Protein AF-A0A8H2XV85-F1 (afdb_monomer_lite)

Radius of gyration: 21.28 Å; chains: 1; bounding box: 63×48×51 Å

Structure (mmCIF, N/CA/C/O backbone):
data_AF-A0A8H2XV85-F1
#
_entry.id   AF-A0A8H2XV85-F1
#
loop_
_atom_site.group_PDB
_atom_site.id
_atom_site.type_symbol
_atom_site.label_atom_id
_atom_site.label_alt_id
_atom_site.label_comp_id
_atom_site.label_asym_id
_atom_site.label_entity_id
_atom_site.label_seq_id
_atom_site.pdbx_PDB_ins_code
_atom_site.Cartn_x
_atom_site.Cartn_y
_atom_site.Cartn_z
_atom_site.occupancy
_atom_site.B_iso_or_equiv
_atom_site.auth_seq_id
_atom_site.auth_comp_id
_atom_site.auth_asym_id
_atom_site.auth_atom_id
_atom_site.pdbx_PDB_model_num
ATOM 1 N N . MET A 1 1 ? -14.112 12.474 6.979 1.00 35.06 1 MET A N 1
ATOM 2 C CA . MET A 1 1 ? -13.391 11.290 7.472 1.00 35.06 1 MET A CA 1
ATOM 3 C C . MET A 1 1 ? -11.991 11.389 6.913 1.00 35.06 1 MET A C 1
ATOM 5 O O . MET A 1 1 ? -11.876 11.584 5.708 1.00 35.06 1 MET A O 1
ATOM 9 N N . HIS A 1 2 ? -10.986 11.366 7.782 1.00 30.34 2 HIS A N 1
ATOM 10 C CA . HIS A 1 2 ? -9.585 11.285 7.387 1.00 30.34 2 HIS A CA 1
ATOM 11 C C . HIS A 1 2 ? -9.167 9.836 7.580 1.00 30.34 2 HIS A C 1
ATOM 13 O O . HIS A 1 2 ? -9.395 9.281 8.652 1.00 30.34 2 HIS A O 1
ATOM 19 N N . THR A 1 3 ? -8.628 9.224 6.536 1.00 33.69 3 THR A N 1
ATOM 20 C CA . THR A 1 3 ? -8.096 7.867 6.606 1.00 33.69 3 THR A CA 1
ATOM 21 C C . THR A 1 3 ? -6.648 7.922 6.167 1.00 33.69 3 THR A C 1
ATOM 23 O O . THR A 1 3 ? -6.359 8.359 5.051 1.00 33.69 3 THR A O 1
ATOM 26 N N . GLU A 1 4 ? -5.751 7.503 7.053 1.00 30.14 4 GLU A N 1
ATOM 27 C CA . GLU A 1 4 ? -4.354 7.258 6.718 1.00 30.14 4 GLU A CA 1
ATOM 28 C C . GLU A 1 4 ? -4.190 5.814 6.261 1.00 30.14 4 GLU A C 1
ATOM 30 O O . GLU A 1 4 ? -4.689 4.873 6.885 1.00 30.14 4 GLU A O 1
ATOM 35 N N . PHE A 1 5 ? -3.526 5.682 5.123 1.00 39.31 5 PHE A N 1
ATOM 36 C CA . PHE A 1 5 ? -3.153 4.432 4.499 1.00 39.31 5 PHE A CA 1
ATOM 37 C C . PHE A 1 5 ? -1.663 4.228 4.705 1.00 39.31 5 PHE A C 1
ATOM 39 O O . PHE A 1 5 ? -0.904 5.129 4.358 1.00 39.31 5 PHE A O 1
ATOM 46 N N . LEU A 1 6 ? -1.249 3.069 5.216 1.00 41.03 6 LEU A N 1
ATOM 47 C CA . LEU A 1 6 ? 0.148 2.647 5.202 1.00 41.03 6 LEU A CA 1
ATOM 48 C C . LEU A 1 6 ? 0.290 1.340 4.420 1.00 41.03 6 LEU A C 1
ATOM 50 O O . LEU A 1 6 ? -0.313 0.326 4.770 1.00 41.03 6 LEU A O 1
ATOM 54 N N . ILE A 1 7 ? 1.112 1.371 3.375 1.00 56.88 7 ILE A N 1
ATOM 55 C CA . ILE A 1 7 ? 1.614 0.177 2.698 1.00 56.88 7 ILE A CA 1
ATOM 56 C C . ILE A 1 7 ? 2.974 -0.113 3.283 1.00 56.88 7 ILE A C 1
ATOM 58 O O . ILE A 1 7 ? 3.852 0.741 3.198 1.00 56.88 7 ILE A O 1
ATOM 62 N N . THR A 1 8 ? 3.171 -1.306 3.819 1.00 42.81 8 THR A N 1
ATOM 63 C CA . THR A 1 8 ? 4.507 -1.802 4.136 1.00 42.81 8 THR A CA 1
ATOM 64 C C . THR A 1 8 ? 4.877 -2.896 3.152 1.00 42.81 8 THR A C 1
ATOM 66 O O . THR A 1 8 ? 4.068 -3.761 2.808 1.00 42.81 8 THR A O 1
ATOM 69 N N . ALA A 1 9 ? 6.102 -2.801 2.654 1.00 47.88 9 ALA A N 1
ATOM 70 C CA . ALA A 1 9 ? 6.667 -3.664 1.641 1.00 47.88 9 ALA A CA 1
ATOM 71 C C . ALA A 1 9 ? 7.998 -4.239 2.135 1.00 47.88 9 ALA A C 1
ATOM 73 O O . ALA A 1 9 ? 8.708 -3.639 2.946 1.00 47.88 9 ALA A O 1
ATOM 74 N N . TRP A 1 10 ? 8.301 -5.452 1.690 1.00 44.41 10 TRP A N 1
ATOM 75 C CA . TRP A 1 10 ? 9.440 -6.232 2.160 1.00 44.41 10 TRP A CA 1
ATOM 76 C C . TRP A 1 10 ? 10.401 -6.547 1.017 1.00 44.41 10 TRP A C 1
ATOM 78 O O . TRP A 1 10 ? 10.014 -6.574 -0.152 1.00 44.41 10 TRP A O 1
ATOM 88 N N . ASP A 1 11 ? 11.648 -6.837 1.377 1.00 38.91 11 ASP A N 1
ATOM 89 C CA . ASP A 1 11 ? 12.682 -7.303 0.457 1.00 38.91 11 ASP A CA 1
ATOM 90 C C . ASP A 1 11 ? 13.538 -8.379 1.145 1.00 38.91 11 ASP A C 1
ATOM 92 O O . ASP A 1 11 ? 13.740 -8.337 2.363 1.00 38.91 11 ASP A O 1
ATOM 96 N N . GLN A 1 12 ? 14.022 -9.359 0.383 1.00 36.91 12 GLN A N 1
ATOM 97 C CA . GLN A 1 12 ? 14.988 -10.341 0.873 1.00 36.91 12 GLN A CA 1
ATOM 98 C C . GLN A 1 12 ? 16.378 -9.708 0.728 1.00 36.91 12 GLN A C 1
ATOM 100 O O . GLN A 1 12 ? 16.713 -9.210 -0.337 1.00 36.91 12 GLN A O 1
ATOM 105 N N . LEU A 1 13 ? 17.189 -9.677 1.793 1.00 33.41 13 LEU A N 1
ATOM 106 C CA . LEU A 1 13 ? 18.515 -9.035 1.789 1.00 33.41 13 LEU A CA 1
ATOM 107 C C . LEU A 1 13 ? 19.522 -9.763 0.861 1.00 33.41 13 LEU A C 1
ATOM 109 O O . LEU A 1 13 ? 20.428 -10.450 1.331 1.00 33.41 13 LEU A O 1
ATOM 113 N N . SER A 1 14 ? 19.405 -9.572 -0.453 1.00 32.53 14 SER A N 1
ATOM 114 C CA . SER A 1 14 ? 20.466 -9.720 -1.454 1.00 32.53 14 SER A CA 1
ATOM 115 C C . SER A 1 14 ? 20.242 -8.723 -2.590 1.00 32.53 14 SER A C 1
ATOM 117 O O . SER A 1 14 ? 19.142 -8.529 -3.083 1.00 32.53 14 SER A O 1
ATOM 119 N N . SER A 1 15 ? 21.303 -8.011 -2.954 1.00 40.34 15 SER A N 1
ATOM 120 C CA . SER A 1 15 ? 21.272 -6.894 -3.893 1.00 40.34 15 SER A CA 1
ATOM 121 C C . SER A 1 15 ? 20.961 -7.322 -5.332 1.00 40.34 15 SER A C 1
ATOM 123 O O . SER A 1 15 ? 21.503 -8.314 -5.813 1.00 40.34 15 SER A O 1
ATOM 125 N N . THR A 1 16 ? 20.254 -6.435 -6.044 1.00 36.00 16 THR A N 1
ATOM 126 C CA . THR A 1 16 ? 20.049 -6.345 -7.507 1.00 36.00 16 THR A CA 1
ATOM 127 C C . THR A 1 16 ? 19.051 -7.305 -8.169 1.00 36.00 16 THR A C 1
ATOM 129 O O . THR A 1 16 ? 19.433 -8.167 -8.951 1.00 36.00 16 THR A O 1
ATOM 132 N N . ALA A 1 17 ? 17.752 -7.009 -8.030 1.00 28.91 17 ALA A N 1
ATOM 133 C CA . ALA A 1 17 ? 16.770 -7.258 -9.091 1.00 28.91 17 ALA A CA 1
ATOM 134 C C . ALA A 1 17 ? 15.550 -6.316 -8.978 1.00 28.91 17 ALA A C 1
ATOM 136 O O . ALA A 1 17 ? 14.702 -6.473 -8.104 1.00 28.91 17 ALA A O 1
ATOM 137 N N . LEU A 1 18 ? 15.420 -5.350 -9.898 1.00 31.48 18 LEU A N 1
ATOM 138 C CA . LEU A 1 18 ? 14.157 -4.628 -10.110 1.00 31.48 18 LEU A CA 1
ATOM 139 C C . LEU A 1 18 ? 13.120 -5.628 -10.617 1.00 31.48 18 LEU A C 1
ATOM 141 O O . LEU A 1 18 ? 13.304 -6.204 -11.689 1.00 31.48 18 LEU A O 1
ATOM 145 N N . THR A 1 19 ? 12.053 -5.854 -9.858 1.00 30.94 19 THR A N 1
ATOM 146 C CA . THR A 1 19 ? 11.027 -6.817 -10.251 1.00 30.94 19 THR A CA 1
ATOM 147 C C . THR A 1 19 ? 9.627 -6.446 -9.770 1.00 30.94 19 THR A C 1
ATOM 149 O O . THR A 1 19 ? 9.447 -5.582 -8.915 1.00 30.94 19 THR A O 1
ATOM 152 N N . GLU A 1 20 ? 8.625 -7.059 -10.404 1.00 34.41 20 GLU A N 1
ATOM 153 C CA . GLU A 1 20 ? 7.319 -6.456 -10.635 1.00 34.41 20 GLU A CA 1
ATOM 154 C C . GLU A 1 20 ? 6.159 -7.189 -9.921 1.00 34.41 20 GLU A C 1
ATOM 156 O O . GLU A 1 20 ? 6.027 -8.399 -10.066 1.00 34.41 20 GLU A O 1
ATOM 161 N N . SER A 1 21 ? 5.268 -6.484 -9.207 1.00 26.03 21 SER A N 1
ATOM 162 C CA . SER A 1 21 ? 4.060 -7.079 -8.592 1.00 26.03 21 SER A CA 1
ATOM 163 C C . SER A 1 21 ? 2.804 -6.175 -8.686 1.00 26.03 21 SER A C 1
ATOM 165 O O . SER A 1 21 ? 2.887 -5.058 -9.170 1.00 26.03 21 SER A O 1
ATOM 167 N N . PHE A 1 22 ? 1.605 -6.614 -8.289 1.00 28.89 22 PHE A N 1
ATOM 168 C CA . PHE A 1 22 ? 0.379 -5.779 -8.313 1.00 28.89 22 PHE A CA 1
ATOM 169 C C . PHE A 1 22 ? -0.463 -6.006 -7.074 1.00 28.89 22 PHE A C 1
ATOM 171 O O . PHE A 1 22 ? -0.531 -7.143 -6.622 1.00 28.89 22 PHE A O 1
ATOM 178 N N . ALA A 1 23 ? -1.152 -4.971 -6.587 1.00 32.22 23 ALA A N 1
ATOM 179 C CA . ALA A 1 23 ? -2.121 -5.077 -5.498 1.00 32.22 23 ALA A CA 1
ATOM 180 C C . ALA A 1 23 ? -3.409 -4.288 -5.807 1.00 32.22 23 ALA A C 1
ATOM 182 O O . ALA A 1 23 ? -3.378 -3.177 -6.341 1.00 32.22 23 ALA A O 1
ATOM 183 N N . GLU A 1 24 ? -4.557 -4.883 -5.486 1.00 30.94 24 GLU A N 1
ATOM 184 C CA . GLU A 1 24 ? -5.888 -4.282 -5.604 1.00 30.94 24 GLU A CA 1
ATOM 185 C C . GLU A 1 24 ? -6.607 -4.349 -4.253 1.00 30.94 24 GLU A C 1
ATOM 187 O O . GLU A 1 24 ? -6.834 -5.424 -3.694 1.00 30.94 24 GLU A O 1
ATOM 192 N N . ILE A 1 25 ? -7.000 -3.185 -3.740 1.00 40.09 25 ILE A N 1
ATOM 193 C CA . ILE A 1 25 ? -7.641 -3.023 -2.442 1.00 40.09 25 ILE A CA 1
ATOM 194 C C . ILE A 1 25 ? -9.068 -2.509 -2.639 1.00 40.09 25 ILE A C 1
ATOM 196 O O . ILE A 1 25 ? -9.318 -1.441 -3.196 1.00 40.09 25 ILE A O 1
ATOM 200 N N . ASN A 1 26 ? -10.031 -3.252 -2.112 1.00 29.05 26 ASN A N 1
ATOM 201 C CA . ASN A 1 26 ? -11.366 -2.745 -1.841 1.00 29.05 26 ASN A CA 1
ATOM 202 C C . ASN A 1 26 ? -11.421 -2.297 -0.378 1.00 29.05 26 ASN A C 1
ATOM 204 O O . ASN A 1 26 ? -11.123 -3.069 0.524 1.00 29.05 26 ASN A O 1
ATOM 208 N N . LEU A 1 27 ? -11.803 -1.056 -0.119 1.00 35.66 27 LEU A N 1
ATOM 209 C CA . LEU A 1 27 ? -11.871 -0.493 1.224 1.00 35.66 27 LEU A CA 1
ATOM 210 C C . LEU A 1 27 ? -13.331 -0.254 1.593 1.00 35.66 27 LEU A C 1
ATOM 212 O O . LEU A 1 27 ? -14.031 0.565 0.989 1.00 35.66 27 LEU A O 1
ATOM 216 N N . GLY A 1 28 ? -13.792 -1.015 2.582 1.00 23.23 28 GLY A N 1
ATOM 217 C CA . GLY A 1 28 ? -15.120 -0.881 3.163 1.00 23.23 28 GLY A CA 1
ATOM 218 C C . GLY A 1 28 ? -15.004 -0.394 4.596 1.00 23.23 28 GLY A C 1
ATOM 219 O O . GLY A 1 28 ? -14.612 -1.164 5.469 1.00 23.23 28 GLY A O 1
ATOM 220 N N . VAL A 1 29 ? -15.360 0.865 4.851 1.00 25.89 29 VAL A N 1
ATOM 221 C CA . VAL A 1 29 ? -15.497 1.385 6.215 1.00 25.89 29 VAL A CA 1
ATOM 222 C C . VAL A 1 29 ? -16.887 1.021 6.724 1.00 25.89 29 VAL A C 1
ATOM 224 O O . VAL A 1 29 ? -17.886 1.558 6.249 1.00 25.89 29 VAL A O 1
ATOM 227 N N . THR A 1 30 ? -16.975 0.138 7.713 1.00 26.75 30 THR A N 1
ATOM 228 C CA . THR A 1 30 ? -18.223 -0.117 8.443 1.00 26.75 30 THR A CA 1
ATOM 229 C C . THR A 1 30 ? -18.115 0.456 9.848 1.00 26.75 30 THR A C 1
ATOM 231 O O . THR A 1 30 ? -17.199 0.108 10.589 1.00 26.75 30 THR A O 1
ATOM 234 N N . ARG A 1 31 ? -19.058 1.322 10.232 1.00 28.95 31 ARG A N 1
ATOM 235 C CA . ARG A 1 31 ? -19.231 1.745 11.629 1.00 28.95 31 ARG A CA 1
ATOM 236 C C . ARG A 1 31 ? -19.747 0.541 12.440 1.00 28.95 31 ARG A C 1
ATOM 238 O O . ARG A 1 31 ? -20.644 -0.138 11.935 1.00 28.95 31 ARG A O 1
ATOM 245 N N . PRO A 1 32 ? -19.234 0.253 13.650 1.00 24.45 32 PRO A N 1
ATOM 246 C CA . PRO A 1 32 ? -19.858 -0.748 14.506 1.00 24.45 32 PRO A CA 1
ATOM 247 C C . PRO A 1 32 ? -21.266 -0.267 14.899 1.00 24.45 32 PRO A C 1
ATOM 249 O O . PRO A 1 32 ? -21.460 0.935 15.103 1.00 24.45 32 PRO A O 1
ATOM 252 N N . PRO A 1 33 ? -22.267 -1.158 14.968 1.00 29.09 33 PRO A N 1
ATOM 253 C CA . PRO A 1 33 ? -23.578 -0.784 15.467 1.00 29.09 33 PRO A CA 1
ATOM 254 C C . PRO A 1 33 ? -23.452 -0.444 16.955 1.00 29.09 33 PRO A C 1
ATOM 256 O O . PRO A 1 33 ? -22.958 -1.240 17.754 1.00 29.09 33 PRO A O 1
ATOM 259 N N . ASP A 1 34 ? -23.880 0.759 17.316 1.00 33.03 34 ASP A N 1
ATOM 260 C CA . ASP A 1 34 ? -24.015 1.171 18.705 1.00 33.03 34 ASP A CA 1
ATOM 261 C C . ASP A 1 34 ? -25.076 0.267 19.375 1.00 33.03 34 ASP A C 1
ATOM 263 O O . ASP A 1 34 ? -26.256 0.353 19.038 1.00 33.03 34 ASP A O 1
ATOM 267 N N . GLY A 1 35 ? -24.673 -0.604 20.311 1.00 29.06 35 GLY A N 1
ATOM 268 C CA . GLY A 1 35 ? -25.591 -1.262 21.254 1.00 29.06 35 GLY A CA 1
ATOM 269 C C . GLY A 1 35 ? -25.495 -2.789 21.348 1.00 29.06 35 GLY A C 1
ATOM 270 O O . GLY A 1 35 ? -25.753 -3.519 20.397 1.00 29.06 35 GLY A O 1
ATOM 271 N N . TRP A 1 36 ? -25.188 -3.275 22.552 1.00 28.09 36 TRP A N 1
ATOM 272 C CA . TRP A 1 36 ? -25.356 -4.671 22.950 1.00 28.09 36 TRP A CA 1
ATOM 273 C C . TRP A 1 36 ? -26.844 -5.023 23.076 1.00 28.09 36 TRP A C 1
ATOM 275 O O . TRP A 1 36 ? -27.529 -4.423 23.897 1.00 28.09 36 TRP A O 1
ATOM 285 N N . PHE A 1 37 ? -27.296 -6.058 22.364 1.00 25.59 37 PHE A N 1
ATOM 286 C CA . PHE A 1 37 ? -28.308 -7.006 22.842 1.00 25.59 37 PHE A CA 1
ATOM 287 C C . PHE A 1 37 ? -28.012 -8.393 22.257 1.00 25.59 37 PHE A C 1
ATOM 289 O O . PHE A 1 37 ? -27.829 -8.551 21.052 1.00 25.59 37 PHE A O 1
ATOM 296 N N . LEU A 1 38 ? -27.964 -9.393 23.139 1.00 30.19 38 LEU A N 1
ATOM 297 C CA . LEU A 1 38 ? -28.036 -10.809 22.793 1.00 30.19 38 LEU A CA 1
ATOM 298 C C . LEU A 1 38 ? -29.401 -11.100 22.160 1.00 30.19 38 LEU A C 1
ATOM 300 O O . LEU A 1 38 ? -30.427 -10.803 22.768 1.00 30.19 38 LEU A O 1
ATOM 304 N N . ASN A 1 39 ? -29.400 -11.715 20.980 1.00 23.62 39 ASN A N 1
ATOM 305 C CA . ASN A 1 39 ? -30.220 -12.891 20.700 1.00 23.62 39 ASN A CA 1
ATOM 306 C C . ASN A 1 39 ? -29.789 -13.532 19.380 1.00 23.62 39 ASN A C 1
ATOM 308 O O . ASN A 1 39 ? -29.673 -12.868 18.351 1.00 23.62 39 ASN A O 1
ATOM 312 N N . ASP A 1 40 ? -29.590 -14.846 19.442 1.00 30.03 40 ASP A N 1
ATOM 313 C CA . ASP A 1 40 ? -29.542 -15.731 18.291 1.00 30.03 40 ASP A CA 1
ATOM 314 C C . ASP A 1 40 ? -30.724 -15.466 17.357 1.00 30.03 40 ASP A C 1
ATOM 316 O O . ASP A 1 40 ? -31.883 -15.466 17.771 1.00 30.03 40 ASP A O 1
ATOM 320 N N . THR A 1 41 ? -30.436 -15.282 16.073 1.00 22.61 41 THR A N 1
ATOM 321 C CA . THR A 1 41 ? -31.284 -15.763 14.978 1.00 22.61 41 THR A CA 1
ATOM 322 C C . THR A 1 41 ? -30.486 -15.688 13.683 1.00 22.61 41 THR A C 1
ATOM 324 O O . THR A 1 41 ? -30.248 -14.628 13.110 1.00 22.61 41 THR A O 1
ATOM 327 N N . SER A 1 42 ? -30.069 -16.856 13.205 1.00 27.38 42 SER A N 1
ATOM 328 C CA . SER A 1 42 ? -29.719 -17.073 11.809 1.00 27.38 42 SER A CA 1
ATOM 329 C C . SER A 1 42 ? -30.913 -16.684 10.933 1.00 27.38 42 SER A C 1
ATOM 331 O O . SER A 1 42 ? -31.927 -17.384 10.925 1.00 27.38 42 SER A O 1
ATOM 333 N N . LEU A 1 43 ? -30.799 -15.581 10.194 1.00 20.22 43 LEU A N 1
ATOM 334 C CA . LEU A 1 43 ? -31.750 -15.231 9.146 1.00 20.22 43 LEU A CA 1
ATOM 335 C C . LEU A 1 43 ? -31.190 -15.672 7.793 1.00 20.22 43 LEU A C 1
ATOM 337 O O . LEU A 1 43 ? -30.436 -14.959 7.133 1.00 20.22 43 LEU A O 1
ATOM 341 N N . THR A 1 44 ? -31.592 -16.871 7.388 1.00 21.03 44 THR A N 1
ATOM 342 C CA . THR A 1 44 ? -31.533 -17.327 6.000 1.00 21.03 44 THR A CA 1
ATOM 343 C C . THR A 1 44 ? -32.631 -16.602 5.225 1.00 21.03 44 THR A C 1
ATOM 345 O O . THR A 1 44 ? -33.810 -16.792 5.518 1.00 21.03 44 THR A O 1
ATOM 348 N N . ILE A 1 45 ? -32.271 -15.783 4.232 1.00 20.73 45 ILE A N 1
ATOM 349 C CA . ILE A 1 45 ? -33.239 -15.248 3.262 1.00 20.73 45 ILE A CA 1
ATOM 350 C C . ILE A 1 45 ? -33.166 -16.105 1.988 1.00 20.73 45 ILE A C 1
ATOM 352 O O . ILE A 1 45 ? -32.079 -16.250 1.422 1.00 20.73 45 ILE A O 1
ATOM 356 N N . PRO A 1 46 ? -34.289 -16.689 1.526 1.00 20.38 46 PRO A N 1
ATOM 357 C CA . PRO A 1 46 ? -34.329 -17.489 0.309 1.00 20.38 46 PRO A CA 1
ATOM 358 C C . PRO A 1 46 ? -34.149 -16.604 -0.929 1.00 20.38 46 PRO A C 1
ATOM 360 O O . PRO A 1 46 ? -34.824 -15.586 -1.087 1.00 20.38 46 PRO A O 1
ATOM 363 N N . VAL A 1 47 ? -33.282 -17.026 -1.850 1.00 21.86 47 VAL A N 1
ATOM 364 C CA . VAL A 1 47 ? -33.257 -16.474 -3.209 1.00 21.86 47 VAL A CA 1
ATOM 365 C C . VAL A 1 47 ? -34.459 -17.047 -3.957 1.00 21.86 47 VAL A C 1
ATOM 367 O O . VAL A 1 47 ? -34.426 -18.169 -4.459 1.00 21.86 47 VAL A O 1
ATOM 370 N N . ALA A 1 48 ? -35.544 -16.277 -4.005 1.00 21.03 48 ALA A N 1
ATOM 371 C CA . ALA A 1 48 ? -36.618 -16.498 -4.958 1.00 21.03 48 ALA A CA 1
ATOM 372 C C . ALA A 1 48 ? -36.129 -16.083 -6.354 1.00 21.03 48 ALA A C 1
ATOM 374 O O . ALA A 1 48 ? -35.760 -14.934 -6.591 1.00 21.03 48 ALA A O 1
ATOM 375 N N . SER A 1 49 ? -36.118 -17.051 -7.268 1.00 27.50 49 SER A N 1
ATOM 376 C CA . SER A 1 49 ? -35.947 -16.846 -8.703 1.00 27.50 49 SER A CA 1
ATOM 377 C C . SER A 1 49 ? -37.112 -16.021 -9.245 1.00 27.50 49 SER A C 1
ATOM 379 O O . SER A 1 49 ? -38.265 -16.443 -9.153 1.00 27.50 49 SER A O 1
ATOM 381 N N . VAL A 1 50 ? -36.810 -14.865 -9.839 1.00 23.39 50 VAL A N 1
ATOM 382 C CA . VAL A 1 50 ? -37.741 -14.167 -10.726 1.00 23.39 50 VAL A CA 1
ATOM 383 C C . VAL A 1 50 ? -36.970 -13.692 -11.950 1.00 23.39 50 VAL A C 1
ATOM 385 O O . VAL A 1 50 ? -36.128 -12.800 -11.882 1.00 23.39 50 VAL A O 1
ATOM 388 N N . ASN A 1 51 ? -37.267 -14.330 -13.076 1.00 35.47 51 ASN A N 1
ATOM 389 C CA . ASN A 1 51 ? -36.944 -13.839 -14.407 1.00 35.47 51 ASN A CA 1
ATOM 390 C C . ASN A 1 51 ? -37.777 -12.572 -14.665 1.00 35.47 51 ASN A C 1
ATOM 392 O O . ASN A 1 51 ? -38.984 -12.586 -14.410 1.00 35.47 51 ASN A O 1
ATOM 396 N N . PRO A 1 52 ? -37.189 -11.529 -15.266 1.00 34.25 52 PRO A N 1
ATOM 397 C CA . PRO A 1 52 ? -37.913 -10.907 -16.358 1.00 34.25 52 PRO A CA 1
ATOM 398 C C . PRO A 1 52 ? -37.006 -10.681 -17.562 1.00 34.25 52 PRO A C 1
ATOM 400 O O . PRO A 1 52 ? -35.997 -9.979 -17.525 1.00 34.25 52 PRO A O 1
ATOM 403 N N . SER A 1 53 ? -37.448 -11.261 -18.669 1.00 34.66 53 SER A N 1
ATOM 404 C CA . SER A 1 53 ? -37.088 -10.877 -20.020 1.00 34.66 53 SER A CA 1
ATOM 405 C C . SER A 1 53 ? -37.376 -9.382 -20.203 1.00 34.66 53 SER A C 1
ATOM 407 O O . SER A 1 53 ? -38.528 -8.988 -20.365 1.00 34.66 53 SER A O 1
ATOM 409 N N . PHE A 1 54 ? -36.342 -8.544 -20.174 1.00 34.09 54 PHE A N 1
ATOM 410 C CA . PHE A 1 54 ? -36.431 -7.168 -20.654 1.00 34.09 54 PHE A CA 1
ATOM 411 C C . PHE A 1 54 ? -35.803 -7.083 -22.042 1.00 34.09 54 PHE A C 1
ATOM 413 O O . PHE A 1 54 ? -34.606 -7.294 -22.229 1.00 34.09 54 PHE A O 1
ATOM 420 N N . LEU A 1 55 ? -36.657 -6.784 -23.019 1.00 36.62 55 LEU A N 1
ATOM 421 C CA . LEU A 1 55 ? -36.281 -6.369 -24.362 1.00 36.62 55 LEU A CA 1
ATOM 422 C C . LEU A 1 55 ? -35.442 -5.088 -24.258 1.00 36.62 55 LEU A C 1
ATOM 424 O O . LEU A 1 55 ? -35.932 -4.043 -23.831 1.00 36.62 55 LEU A O 1
ATOM 428 N N . ALA A 1 56 ? -34.167 -5.182 -24.623 1.00 34.00 56 ALA A N 1
ATOM 429 C CA . ALA A 1 56 ? -33.264 -4.045 -24.687 1.00 34.00 56 ALA A CA 1
ATOM 430 C C . ALA A 1 56 ? -33.564 -3.208 -25.942 1.00 34.00 56 ALA A C 1
ATOM 432 O O . ALA A 1 56 ? -33.270 -3.628 -27.060 1.00 34.00 56 ALA A O 1
ATOM 433 N N . SER A 1 57 ? -34.105 -2.004 -25.757 1.00 33.53 57 SER A N 1
ATOM 434 C CA . SER A 1 57 ? -33.998 -0.932 -26.753 1.00 33.53 57 SER A CA 1
ATOM 435 C C . SER A 1 57 ? -32.643 -0.234 -26.581 1.00 33.53 57 SER A C 1
ATOM 437 O O . SER A 1 57 ? -32.342 0.218 -25.472 1.00 33.53 57 SER A O 1
ATOM 439 N N . PRO A 1 58 ? -31.814 -0.100 -27.631 1.00 39.91 58 PRO A N 1
ATOM 440 C CA . PRO A 1 58 ? -30.547 0.605 -27.539 1.00 39.91 58 PRO A CA 1
ATOM 441 C C . PRO A 1 58 ? -30.817 2.109 -27.605 1.00 39.91 58 PRO A C 1
ATOM 443 O O . PRO A 1 58 ? -30.857 2.708 -28.677 1.00 39.91 58 PRO A O 1
ATOM 446 N N . VAL A 1 59 ? -31.006 2.749 -26.453 1.00 44.91 59 VAL A N 1
ATOM 447 C CA . VAL A 1 59 ? -30.883 4.207 -26.386 1.00 44.91 59 VAL A CA 1
ATOM 448 C C . VAL A 1 59 ? -29.390 4.520 -26.437 1.00 44.91 59 VAL A C 1
ATOM 450 O O . VAL A 1 59 ? -28.679 4.391 -25.440 1.00 44.91 59 VAL A O 1
ATOM 453 N N . LEU A 1 60 ? -28.899 4.886 -27.625 1.00 40.44 60 LEU A N 1
ATOM 454 C CA . LEU A 1 60 ? -27.586 5.503 -27.793 1.00 40.44 60 LEU A CA 1
ATOM 455 C C . LEU A 1 60 ? -27.581 6.813 -27.002 1.00 40.44 60 LEU A C 1
ATOM 457 O O . LEU A 1 60 ? -28.076 7.839 -27.461 1.00 40.44 60 LEU A O 1
ATOM 461 N N . VAL A 1 61 ? -27.019 6.778 -25.798 1.00 42.62 61 VAL A N 1
ATOM 462 C CA . VAL A 1 61 ? -26.644 8.002 -25.097 1.00 42.62 61 VAL A CA 1
ATOM 463 C C . VAL A 1 61 ? -25.350 8.490 -25.755 1.00 42.62 61 VAL A C 1
ATOM 465 O O . VAL A 1 61 ? -24.368 7.741 -25.751 1.00 42.62 61 VAL A O 1
ATOM 468 N N . PRO A 1 62 ? -25.318 9.689 -26.359 1.00 44.62 62 PRO A N 1
ATOM 469 C CA . PRO A 1 62 ? -24.127 10.174 -27.036 1.00 44.62 62 PRO A CA 1
ATOM 470 C C . PRO A 1 62 ? -22.944 10.246 -26.063 1.00 44.62 62 PRO A C 1
ATOM 472 O O . PRO A 1 62 ? -23.057 10.738 -24.939 1.00 44.62 62 PRO A O 1
ATOM 475 N N . LEU A 1 63 ? -21.788 9.752 -26.517 1.00 47.69 63 LEU A N 1
ATOM 476 C CA . LEU A 1 63 ? -20.534 9.685 -25.756 1.00 47.69 63 LEU A CA 1
ATOM 477 C C . LEU A 1 63 ? -20.136 11.053 -25.158 1.00 47.69 63 LEU A C 1
ATOM 479 O O . LEU A 1 63 ? -19.513 11.112 -24.100 1.00 47.69 63 LEU A O 1
ATOM 483 N N . SER A 1 64 ? -20.563 12.153 -25.788 1.00 49.75 64 SER A N 1
ATOM 484 C CA . SER A 1 64 ? -20.306 13.528 -25.352 1.00 49.75 64 SER A CA 1
ATOM 485 C C . SER A 1 64 ? -20.973 13.898 -24.023 1.00 49.75 64 SER A C 1
ATOM 487 O O . SER A 1 64 ? -20.380 14.635 -23.239 1.00 49.75 64 SER A O 1
ATOM 489 N N . THR A 1 65 ? -22.159 13.371 -23.704 1.00 42.16 65 THR A N 1
ATOM 490 C CA . THR A 1 65 ? -22.894 13.776 -22.490 1.00 42.16 65 THR A CA 1
ATOM 491 C C . THR A 1 65 ? -22.309 13.147 -21.225 1.00 42.16 65 THR A C 1
ATOM 493 O O . THR A 1 65 ? -22.305 13.775 -20.169 1.00 42.16 65 THR A O 1
ATOM 496 N N . ARG A 1 66 ? -21.741 11.935 -21.325 1.00 47.50 66 ARG A N 1
ATOM 497 C CA . ARG A 1 66 ? -21.024 11.297 -20.205 1.00 47.50 66 ARG A CA 1
ATOM 498 C C . ARG A 1 66 ? -19.677 11.963 -19.923 1.00 47.50 66 ARG A C 1
ATOM 500 O O . ARG A 1 66 ? -19.301 12.065 -18.762 1.00 47.50 66 ARG A O 1
ATOM 507 N N . ILE A 1 67 ? -18.993 12.458 -20.959 1.00 51.38 67 ILE A N 1
ATOM 508 C CA . ILE A 1 67 ? -17.755 13.236 -20.802 1.00 51.38 67 ILE A CA 1
ATOM 509 C C . ILE A 1 67 ? -18.059 14.585 -20.133 1.00 51.38 67 ILE A C 1
ATOM 511 O O . ILE A 1 67 ? -17.366 14.967 -19.199 1.00 51.38 67 ILE A O 1
ATOM 515 N N . LEU A 1 68 ? -19.128 15.279 -20.541 1.00 46.38 68 LEU A N 1
ATOM 516 C CA . LEU A 1 68 ? -19.500 16.577 -19.961 1.00 46.38 68 LEU A CA 1
ATOM 517 C C . LEU A 1 68 ? -20.029 16.493 -18.521 1.00 46.38 68 LEU A C 1
ATOM 519 O O . LEU A 1 68 ? -19.697 17.353 -17.711 1.00 46.38 68 LEU A O 1
ATOM 523 N N . ALA A 1 69 ? -20.785 15.452 -18.159 1.00 45.84 69 ALA A N 1
ATOM 524 C CA . ALA A 1 69 ? -21.203 15.246 -16.768 1.00 45.84 69 ALA A CA 1
ATOM 525 C C . ALA A 1 69 ? -20.004 14.972 -15.837 1.00 45.84 69 ALA A C 1
ATOM 527 O O . ALA A 1 69 ? -19.999 15.431 -14.698 1.00 45.84 69 ALA A O 1
ATOM 528 N N . PHE A 1 70 ? -18.955 14.313 -16.346 1.00 49.16 70 PHE A N 1
ATOM 529 C CA . PHE A 1 70 ? -17.687 14.120 -15.632 1.00 49.16 70 PHE A CA 1
ATOM 530 C C . PHE A 1 70 ? -16.935 15.440 -15.377 1.00 49.16 70 PHE A C 1
ATOM 532 O O . PHE A 1 70 ? -16.116 15.513 -14.469 1.00 49.16 70 PHE A O 1
ATOM 539 N N . LEU A 1 71 ? -17.219 16.490 -16.154 1.00 51.50 71 LEU A N 1
ATOM 540 C CA . LEU A 1 71 ? -16.577 17.804 -16.037 1.00 51.50 71 LEU A CA 1
ATOM 541 C C . LEU A 1 71 ? -17.358 18.796 -15.155 1.00 51.50 71 LEU A C 1
ATOM 543 O O . LEU A 1 71 ? -16.819 19.843 -14.811 1.00 51.50 71 LEU A O 1
ATOM 547 N N . SER A 1 72 ? -18.615 18.500 -14.795 1.00 50.88 72 SER A N 1
ATOM 548 C CA . SER A 1 72 ? -19.506 19.449 -14.098 1.00 50.88 72 SER A CA 1
ATOM 549 C C . SER A 1 72 ? -19.563 19.269 -12.577 1.00 50.88 72 SER A C 1
ATOM 551 O O . SER A 1 72 ? -20.028 20.167 -11.877 1.00 50.88 72 SER A O 1
ATOM 553 N N . THR A 1 73 ? -19.114 18.134 -12.050 1.00 57.25 73 THR A N 1
ATOM 554 C CA . THR A 1 73 ? -18.926 17.927 -10.608 1.00 57.25 73 THR A CA 1
ATOM 555 C C . THR A 1 73 ? -17.438 17.955 -10.317 1.00 57.25 73 THR A C 1
ATOM 557 O O . THR A 1 73 ? -16.680 17.355 -11.074 1.00 57.25 73 THR A O 1
ATOM 560 N N . ALA A 1 74 ? -17.013 18.617 -9.239 1.00 70.56 74 ALA A N 1
ATOM 561 C CA . ALA A 1 74 ? -15.623 18.579 -8.795 1.00 70.56 74 ALA A CA 1
ATOM 562 C C . ALA A 1 74 ? -15.230 17.124 -8.492 1.00 70.56 74 ALA A C 1
ATOM 564 O O . ALA A 1 74 ? -15.521 16.590 -7.420 1.00 70.56 74 ALA A O 1
ATOM 565 N N . VAL A 1 75 ? -14.633 16.461 -9.482 1.00 77.25 75 VAL A N 1
ATOM 566 C CA . VAL A 1 75 ? -14.092 15.115 -9.347 1.00 77.25 75 VAL A CA 1
ATOM 567 C C . VAL A 1 75 ? -13.017 15.187 -8.260 1.00 77.25 75 VAL A C 1
ATOM 569 O O . VAL A 1 75 ? -12.157 16.069 -8.343 1.00 77.25 75 VAL A O 1
ATOM 572 N N . PRO A 1 76 ? -13.056 14.321 -7.228 1.00 84.31 76 PRO A N 1
ATOM 573 C CA . PRO A 1 76 ? -12.029 14.322 -6.196 1.00 84.31 76 PRO A CA 1
ATOM 574 C C . PRO A 1 76 ? -10.634 14.263 -6.838 1.00 84.31 76 PRO A C 1
ATOM 576 O O . PRO A 1 76 ? -10.454 13.481 -7.773 1.00 84.31 76 PRO A O 1
ATOM 579 N N . PRO A 1 77 ? -9.637 15.023 -6.352 1.00 85.56 77 PRO A N 1
ATOM 580 C CA . PRO A 1 77 ? -8.309 15.081 -6.978 1.00 85.56 77 PRO A CA 1
ATOM 581 C C . PRO A 1 77 ? -7.617 13.710 -7.050 1.00 85.56 77 PRO A C 1
ATOM 583 O O . PRO A 1 77 ? -6.824 13.446 -7.952 1.00 85.56 77 PRO A O 1
ATOM 586 N N . LEU A 1 78 ? -7.971 12.802 -6.134 1.00 90.00 78 LEU A N 1
ATOM 587 C CA . LEU A 1 78 ? -7.473 11.428 -6.105 1.00 90.00 78 LEU A CA 1
ATOM 588 C C . LEU A 1 78 ? -8.255 10.459 -7.006 1.00 90.00 78 LEU A C 1
ATOM 590 O O . LEU A 1 78 ? -7.874 9.295 -7.097 1.00 90.00 78 LEU A O 1
ATOM 594 N N . ALA A 1 79 ? -9.348 10.868 -7.651 1.00 91.25 79 ALA A N 1
ATOM 595 C CA . ALA A 1 79 ? -10.158 9.945 -8.438 1.00 91.25 79 ALA A CA 1
ATOM 596 C C . ALA A 1 79 ? -9.414 9.450 -9.692 1.00 91.25 79 ALA A C 1
ATOM 598 O O . ALA A 1 79 ? -8.801 10.213 -10.446 1.00 91.25 79 ALA A O 1
ATOM 599 N N . ASP A 1 80 ? -9.507 8.147 -9.947 1.00 90.38 80 ASP A N 1
ATOM 600 C CA . ASP A 1 80 ? -8.960 7.495 -11.136 1.00 90.38 80 ASP A CA 1
ATOM 601 C C . ASP A 1 80 ? -9.964 6.473 -11.698 1.00 90.38 80 ASP A C 1
ATOM 603 O O . ASP A 1 80 ? -10.989 6.166 -11.090 1.00 90.38 80 ASP A O 1
ATOM 607 N N . LEU A 1 81 ? -9.692 5.954 -12.895 1.00 85.94 81 LEU A N 1
ATOM 608 C CA . LEU A 1 81 ? -10.551 4.968 -13.538 1.00 85.94 81 LEU A CA 1
ATOM 609 C C . LEU A 1 81 ? -10.413 3.598 -12.873 1.00 85.94 81 LEU A C 1
ATOM 611 O O . LEU A 1 81 ? -9.299 3.135 -12.601 1.00 85.94 81 LEU A O 1
ATOM 615 N N . SER A 1 82 ? -11.546 2.909 -12.738 1.00 79.69 82 SER A N 1
ATOM 616 C CA . SER A 1 82 ? -11.561 1.460 -12.588 1.00 79.69 82 SER A CA 1
ATOM 617 C C . SER A 1 82 ? -11.052 0.829 -13.888 1.00 79.69 82 SER A C 1
ATOM 619 O O . SER A 1 82 ? -11.458 1.182 -14.997 1.00 79.69 82 SER A O 1
ATOM 621 N N . ARG A 1 83 ? -10.074 -0.067 -13.761 1.00 76.94 83 ARG A N 1
ATOM 622 C CA . ARG A 1 83 ? -9.500 -0.829 -14.879 1.00 76.94 83 ARG A CA 1
ATOM 623 C C . ARG A 1 83 ? -10.319 -2.110 -15.105 1.00 76.94 83 ARG A C 1
ATOM 625 O O . ARG A 1 83 ? -11.019 -2.541 -14.189 1.00 76.94 83 ARG A O 1
ATOM 632 N N . PRO A 1 84 ? -10.198 -2.765 -16.278 1.00 82.06 84 PRO A N 1
ATOM 633 C CA . PRO A 1 84 ? -10.944 -3.993 -16.595 1.00 82.06 84 PRO A CA 1
ATOM 634 C C . PRO A 1 84 ? -10.589 -5.198 -15.709 1.00 82.06 84 PRO A C 1
ATOM 636 O O . PRO A 1 84 ? -11.172 -6.263 -15.864 1.00 82.06 84 PRO A O 1
ATOM 639 N N . TYR A 1 85 ? -9.626 -5.045 -14.801 1.00 84.56 85 TYR A N 1
ATOM 640 C CA . TYR A 1 85 ? -9.111 -6.112 -13.952 1.00 84.56 85 TYR A CA 1
ATOM 641 C C . TYR A 1 85 ? -9.777 -6.188 -12.582 1.00 84.56 85 TYR A C 1
ATOM 643 O O . TYR A 1 85 ? -9.363 -7.015 -11.777 1.00 84.56 85 TYR A O 1
ATOM 651 N N . TYR A 1 86 ? -10.787 -5.358 -12.317 1.00 85.81 86 TYR A N 1
ATOM 652 C CA . TYR A 1 86 ? -11.540 -5.414 -11.071 1.00 85.81 86 TYR A CA 1
ATOM 653 C C . TYR A 1 86 ? -12.245 -6.765 -10.893 1.00 85.81 86 TYR A C 1
ATOM 655 O O . TYR A 1 86 ? -12.920 -7.238 -11.810 1.00 85.81 86 TYR A O 1
ATOM 663 N N . MET A 1 87 ? -12.144 -7.354 -9.698 1.00 84.25 87 MET A N 1
ATOM 664 C CA . MET A 1 87 ? -12.850 -8.594 -9.356 1.00 84.25 87 MET A CA 1
ATOM 665 C C . MET A 1 87 ? -13.805 -8.394 -8.180 1.00 84.25 87 MET A C 1
ATOM 667 O O . MET A 1 87 ? -13.407 -8.020 -7.075 1.00 84.25 87 MET A O 1
ATOM 671 N N . TYR A 1 88 ? -15.077 -8.722 -8.406 1.00 87.12 88 TYR A N 1
ATOM 672 C CA . TYR A 1 88 ? -16.086 -8.732 -7.353 1.00 87.12 88 TYR A CA 1
ATOM 673 C C . TYR A 1 88 ? -15.789 -9.800 -6.297 1.00 87.12 88 TYR A C 1
ATOM 675 O O . TYR A 1 88 ? -15.142 -10.817 -6.556 1.00 87.12 88 TYR A O 1
ATOM 683 N N . SER A 1 89 ? -16.324 -9.570 -5.098 1.00 88.81 89 SER A N 1
ATOM 684 C CA . SER A 1 89 ? -16.323 -10.544 -4.000 1.00 88.81 89 SER A CA 1
ATOM 685 C C . SER A 1 89 ? -14.941 -10.943 -3.478 1.00 88.81 89 SER A C 1
ATOM 687 O O . SER A 1 89 ? -14.813 -11.997 -2.865 1.00 88.81 89 SER A O 1
ATOM 689 N N . ALA A 1 90 ? -13.933 -10.075 -3.639 1.00 88.44 90 ALA A N 1
ATOM 690 C CA . ALA A 1 90 ? -12.649 -10.257 -2.969 1.00 88.44 90 ALA A CA 1
ATOM 691 C C . ALA A 1 90 ? -12.846 -10.490 -1.451 1.00 88.44 90 ALA A C 1
ATOM 693 O O . ALA A 1 90 ? -13.719 -9.842 -0.850 1.00 88.44 90 ALA A O 1
ATOM 694 N N . PRO A 1 91 ? -12.086 -11.418 -0.841 1.00 90.81 91 PRO A N 1
ATO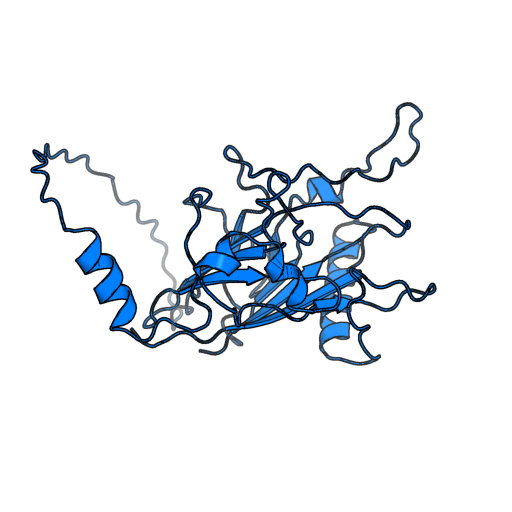M 695 C CA . PRO A 1 91 ? -12.253 -11.803 0.557 1.00 90.81 91 PRO A CA 1
ATOM 696 C C . PRO A 1 91 ? -11.848 -10.669 1.500 1.00 90.81 91 PRO A C 1
ATOM 698 O O . PRO A 1 91 ? -11.077 -9.790 1.123 1.00 90.81 91 PRO A O 1
ATOM 701 N N . ASN A 1 92 ? -12.351 -10.691 2.735 1.00 91.75 92 ASN A N 1
ATOM 702 C CA . ASN A 1 92 ? -11.851 -9.811 3.791 1.00 91.75 92 ASN A CA 1
ATOM 703 C C . ASN A 1 92 ? -10.461 -10.297 4.246 1.00 91.75 92 ASN A C 1
ATOM 705 O O . ASN A 1 92 ? -10.291 -11.489 4.492 1.00 91.75 92 ASN A O 1
ATOM 709 N N . LEU A 1 93 ? -9.485 -9.387 4.314 1.00 90.50 93 LEU A N 1
ATOM 710 C CA . LEU A 1 93 ? -8.089 -9.678 4.662 1.00 90.50 93 LEU A CA 1
ATOM 711 C C . LEU A 1 93 ? -7.677 -9.185 6.058 1.00 90.50 93 LEU A C 1
ATOM 713 O O . LEU A 1 93 ? -6.512 -9.335 6.434 1.00 90.50 93 LEU A O 1
ATOM 717 N N . ASN A 1 94 ? -8.583 -8.564 6.816 1.00 91.25 94 ASN A N 1
ATOM 718 C CA . ASN A 1 94 ? -8.280 -8.111 8.167 1.00 91.25 94 ASN A CA 1
ATOM 719 C C . ASN A 1 94 ? -7.956 -9.303 9.077 1.00 91.25 94 ASN A C 1
ATOM 721 O O . ASN A 1 94 ? -8.746 -10.240 9.183 1.00 91.25 94 ASN A O 1
ATOM 725 N N . PHE A 1 95 ? -6.835 -9.228 9.792 1.00 92.69 95 PHE A N 1
ATOM 726 C CA . PHE A 1 95 ? -6.536 -10.128 10.917 1.00 92.69 95 PHE A CA 1
ATOM 727 C C . PHE A 1 95 ? -6.627 -9.411 12.271 1.00 92.69 95 PHE A C 1
ATOM 729 O O . PHE A 1 95 ? -6.655 -10.057 13.315 1.00 92.69 95 PHE A O 1
ATOM 736 N N . ALA A 1 96 ? -6.675 -8.078 12.249 1.00 93.50 96 ALA A N 1
ATOM 737 C CA . ALA A 1 96 ? -6.929 -7.210 13.389 1.00 93.50 96 ALA A CA 1
ATOM 738 C C . ALA A 1 96 ? -7.664 -5.939 12.905 1.00 93.50 96 ALA A C 1
ATOM 740 O O . ALA A 1 96 ? -7.722 -5.690 11.691 1.00 93.50 96 ALA A O 1
ATOM 741 N N . PRO A 1 97 ? -8.243 -5.128 13.811 1.00 92.44 97 PRO A N 1
ATOM 742 C CA . PRO A 1 97 ? -8.804 -3.827 13.453 1.00 92.44 97 PRO A CA 1
ATOM 743 C C . PRO A 1 97 ? -7.789 -2.988 12.670 1.00 92.44 97 PRO A C 1
ATOM 745 O O . PRO A 1 97 ? -6.642 -2.852 13.083 1.00 92.44 97 PRO A O 1
ATOM 748 N N . GLY A 1 98 ? -8.180 -2.517 11.485 1.00 89.81 98 GLY A N 1
ATO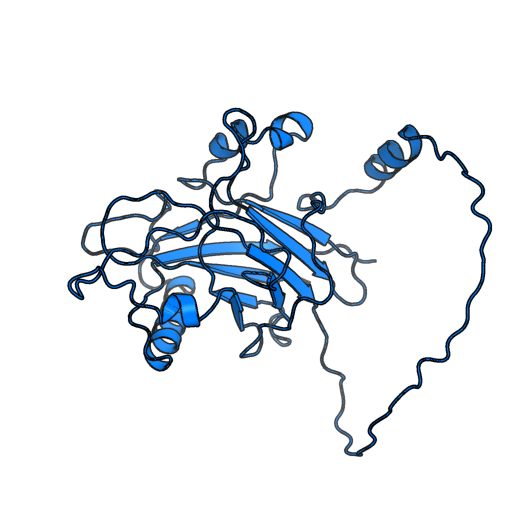M 749 C CA . GLY A 1 98 ? -7.313 -1.728 10.611 1.00 89.81 98 GLY A CA 1
ATOM 750 C C . GLY A 1 98 ? -6.118 -2.462 9.992 1.00 89.81 98 GLY A C 1
ATOM 751 O O . GLY A 1 98 ? -5.550 -1.922 9.056 1.00 89.81 98 GLY A O 1
ATOM 752 N N . LYS A 1 99 ? -5.732 -3.673 10.414 1.00 92.75 99 LYS A N 1
ATOM 753 C CA . LYS A 1 99 ? -4.546 -4.367 9.874 1.00 92.75 99 LYS A CA 1
ATOM 754 C C . LYS A 1 99 ? -4.920 -5.534 8.966 1.00 92.75 99 LYS A C 1
ATOM 756 O O . LYS A 1 99 ? -5.733 -6.386 9.336 1.00 92.75 99 LYS A O 1
ATOM 761 N N . ALA A 1 100 ? -4.294 -5.594 7.794 1.00 91.81 100 ALA A N 1
ATOM 762 C CA . ALA A 1 100 ? -4.506 -6.642 6.802 1.00 91.81 100 ALA A CA 1
ATOM 763 C C . ALA A 1 100 ? -3.197 -7.098 6.144 1.00 91.81 100 ALA A C 1
ATOM 765 O O . ALA A 1 100 ? -2.245 -6.330 6.019 1.00 91.81 100 ALA A O 1
ATOM 766 N N . VAL A 1 101 ? -3.166 -8.348 5.680 1.00 90.31 101 VAL A N 1
ATOM 767 C CA . VAL A 1 101 ? -2.063 -8.878 4.862 1.00 90.31 101 VAL A CA 1
ATOM 768 C C . VAL A 1 101 ? -2.589 -9.184 3.474 1.00 90.31 101 VAL A C 1
ATOM 770 O O . VAL A 1 101 ? -3.524 -9.965 3.311 1.00 90.31 101 VAL A O 1
ATOM 773 N N . MET A 1 102 ? -1.984 -8.562 2.470 1.00 85.81 102 MET A N 1
ATOM 774 C CA . MET A 1 102 ? -2.315 -8.740 1.068 1.00 85.81 102 MET A CA 1
ATOM 775 C C . MET A 1 102 ? -1.153 -9.421 0.352 1.00 85.81 102 MET A C 1
ATOM 777 O O . MET A 1 102 ? -0.066 -8.877 0.208 1.00 85.81 102 MET A O 1
ATOM 781 N N . GLY A 1 103 ? -1.397 -10.648 -0.091 1.00 75.75 103 GLY A N 1
ATOM 782 C CA . GLY A 1 103 ? -0.367 -11.533 -0.621 1.00 75.75 103 GLY A CA 1
ATOM 783 C C . GLY A 1 103 ? -0.470 -12.898 0.042 1.00 75.75 103 GLY A C 1
ATOM 784 O O . GLY A 1 103 ? -1.018 -13.040 1.134 1.00 75.75 103 GLY A O 1
ATOM 785 N N . VAL A 1 104 ? -0.003 -13.935 -0.644 1.00 63.31 104 VAL A N 1
ATOM 786 C CA . VAL A 1 104 ? -0.109 -15.291 -0.107 1.00 63.31 104 VAL A CA 1
ATOM 787 C C . VAL A 1 104 ? 0.978 -15.449 0.957 1.00 63.31 104 VAL A C 1
ATOM 789 O O . VAL A 1 104 ? 2.160 -15.392 0.635 1.00 63.31 104 VAL A O 1
ATOM 792 N N . ILE A 1 105 ? 0.614 -15.671 2.224 1.00 64.12 105 ILE A N 1
ATOM 793 C CA . ILE A 1 105 ? 1.593 -16.038 3.269 1.00 64.12 105 ILE A CA 1
ATOM 794 C C . ILE A 1 105 ? 2.369 -17.296 2.848 1.00 64.12 105 ILE A C 1
ATOM 796 O O . ILE A 1 105 ? 3.517 -17.480 3.224 1.00 64.12 105 ILE A O 1
ATOM 800 N N . GLU A 1 106 ? 1.786 -18.152 2.014 1.00 63.50 106 GLU A N 1
ATOM 801 C CA . GLU A 1 106 ? 2.488 -19.289 1.411 1.00 63.50 106 GLU A CA 1
ATOM 802 C C . GLU A 1 106 ? 3.629 -18.845 0.490 1.00 63.50 106 GLU A C 1
ATOM 804 O O . GLU A 1 106 ? 4.667 -19.490 0.505 1.00 63.50 106 GLU A O 1
ATOM 809 N N . VAL A 1 107 ? 3.500 -17.714 -0.219 1.00 63.06 107 VAL A N 1
ATOM 810 C CA . VAL A 1 107 ? 4.618 -17.087 -0.949 1.00 63.06 107 VAL A CA 1
ATOM 811 C C . VAL A 1 107 ? 5.687 -16.579 0.027 1.00 63.06 107 VAL A C 1
ATOM 813 O O . VAL A 1 107 ? 6.873 -16.688 -0.267 1.00 63.06 107 VAL A O 1
ATOM 816 N N . LEU A 1 108 ? 5.295 -16.088 1.211 1.00 56.12 108 LEU A N 1
ATOM 817 C CA . LEU A 1 108 ? 6.244 -15.722 2.276 1.00 56.12 108 LEU A CA 1
ATOM 818 C C . LEU A 1 108 ? 6.945 -16.950 2.890 1.00 56.12 108 LEU A C 1
ATOM 820 O O . LEU A 1 108 ? 8.106 -16.884 3.288 1.00 56.12 108 LEU A O 1
ATOM 824 N N . LYS A 1 109 ? 6.244 -18.085 2.986 1.00 58.19 109 LYS A N 1
ATOM 825 C CA . LYS A 1 109 ? 6.756 -19.331 3.579 1.00 58.19 109 LYS A CA 1
ATOM 826 C C . LYS A 1 109 ? 7.525 -20.199 2.584 1.00 58.19 109 LYS A C 1
ATOM 828 O O . LYS A 1 109 ? 8.342 -21.018 3.003 1.00 58.19 109 LYS A O 1
ATOM 833 N N . SER A 1 110 ? 7.283 -20.052 1.283 1.00 51.28 110 SER A N 1
ATOM 834 C CA . SER A 1 110 ? 7.959 -20.833 0.255 1.00 51.28 110 SER A CA 1
ATOM 835 C C . SER A 1 110 ? 9.398 -20.351 0.088 1.00 51.28 110 SER A C 1
ATOM 837 O O . SER A 1 110 ? 9.665 -19.370 -0.603 1.00 51.28 110 SER A O 1
ATOM 839 N N . LYS A 1 111 ? 10.345 -21.067 0.699 1.00 57.94 111 LYS A N 1
ATOM 840 C CA . LYS A 1 111 ? 11.756 -21.000 0.306 1.00 57.94 111 LYS A CA 1
ATOM 841 C C . LYS A 1 111 ? 11.854 -21.588 -1.103 1.00 57.94 111 LYS A C 1
ATOM 843 O O . LYS A 1 111 ? 11.545 -22.763 -1.295 1.00 57.94 111 LYS A O 1
ATOM 848 N N . VAL A 1 112 ? 12.239 -20.783 -2.091 1.00 52.31 112 VAL A N 1
ATOM 849 C CA . VAL A 1 112 ? 12.542 -21.308 -3.427 1.00 52.31 112 VAL A CA 1
ATOM 850 C C . VAL A 1 112 ? 13.884 -22.017 -3.313 1.00 52.31 112 VAL A C 1
ATOM 852 O O . VAL A 1 112 ? 14.915 -21.385 -3.101 1.00 52.31 112 VAL A O 1
ATOM 855 N N . LEU A 1 113 ? 13.861 -23.346 -3.362 1.00 58.78 113 LEU A N 1
ATOM 856 C CA . LEU A 1 113 ? 15.073 -24.152 -3.351 1.00 58.78 113 LEU A CA 1
ATOM 857 C C . LEU A 1 113 ? 15.439 -24.535 -4.783 1.00 58.78 113 LEU A C 1
ATOM 859 O O . LEU A 1 113 ? 14.576 -24.898 -5.584 1.00 58.78 113 LEU A O 1
ATOM 863 N N . GLY A 1 114 ? 16.722 -24.446 -5.102 1.00 56.16 114 GLY A N 1
ATOM 864 C CA . GLY A 1 114 ? 17.268 -24.928 -6.357 1.00 56.16 114 GLY A CA 1
ATOM 865 C C . GLY A 1 114 ? 17.307 -26.456 -6.400 1.00 56.16 114 GLY A C 1
ATOM 866 O O . GLY A 1 114 ? 17.027 -27.130 -5.404 1.00 56.16 114 GLY A O 1
ATOM 867 N N . PRO A 1 115 ? 17.676 -27.041 -7.550 1.00 50.84 115 PRO A N 1
ATOM 868 C CA . PRO A 1 115 ? 17.736 -28.492 -7.721 1.00 50.84 115 PRO A CA 1
ATOM 869 C C . PRO A 1 115 ? 18.674 -29.206 -6.737 1.00 50.84 115 PRO A C 1
ATOM 871 O O . PRO A 1 115 ? 18.562 -30.418 -6.571 1.00 50.84 115 PRO A O 1
ATOM 874 N N . LYS A 1 116 ? 19.611 -28.486 -6.101 1.00 73.06 116 LYS A N 1
ATOM 875 C CA . LYS A 1 116 ? 20.553 -29.027 -5.113 1.00 73.06 116 LYS A CA 1
ATOM 876 C C . LYS A 1 116 ? 20.177 -28.644 -3.675 1.00 73.06 116 LYS A C 1
ATOM 878 O O . LYS A 1 116 ? 20.978 -28.860 -2.769 1.00 73.06 116 LYS A O 1
ATOM 883 N N . GLY A 1 117 ? 18.975 -28.106 -3.454 1.00 68.62 117 GLY A N 1
ATOM 884 C CA . GLY A 1 117 ? 18.501 -27.670 -2.139 1.00 68.62 117 GLY A CA 1
ATOM 885 C C . GLY A 1 117 ? 19.099 -26.342 -1.666 1.00 68.62 117 GLY A C 1
ATOM 886 O O . GLY A 1 117 ? 18.907 -25.965 -0.513 1.00 68.62 117 GLY A O 1
ATOM 887 N N . GLU A 1 118 ? 19.827 -25.631 -2.525 1.00 81.31 118 GLU A N 1
ATOM 888 C CA . GLU A 1 118 ? 20.324 -24.289 -2.253 1.00 81.31 118 GLU A CA 1
ATOM 889 C C . GLU A 1 118 ? 19.170 -23.285 -2.225 1.00 81.31 118 GLU A C 1
ATOM 891 O O . GLU A 1 118 ? 18.228 -23.401 -3.004 1.00 81.31 118 GLU A O 1
ATOM 896 N N . LEU A 1 119 ? 19.235 -22.281 -1.351 1.00 56.72 119 LEU A N 1
ATOM 897 C CA . LEU A 1 119 ? 18.312 -21.151 -1.429 1.00 56.72 119 LEU A CA 1
ATOM 898 C C . LEU A 1 119 ? 18.551 -20.422 -2.753 1.00 56.72 119 LEU A C 1
ATOM 900 O O . LEU A 1 119 ? 19.622 -19.859 -2.973 1.00 56.72 119 LEU A O 1
ATOM 904 N N . VAL A 1 120 ? 17.555 -20.451 -3.629 1.00 48.22 120 VAL A N 1
ATOM 905 C CA . VAL A 1 120 ? 17.519 -19.638 -4.838 1.00 48.22 120 VAL A CA 1
ATOM 906 C C . VAL A 1 120 ? 16.723 -18.394 -4.490 1.00 48.22 120 VAL A C 1
ATOM 908 O O . VAL A 1 120 ? 15.632 -18.480 -3.927 1.00 48.22 120 VAL A O 1
ATOM 911 N N . GLU A 1 121 ? 17.286 -17.230 -4.797 1.00 49.16 121 GLU A N 1
ATOM 912 C CA . GLU A 1 121 ? 16.585 -15.956 -4.678 1.00 49.16 121 GLU A CA 1
ATOM 913 C C . GLU A 1 121 ? 15.244 -16.077 -5.405 1.00 49.16 121 GLU A C 1
ATOM 915 O O . GLU A 1 121 ? 15.197 -16.459 -6.581 1.00 49.16 121 GLU A O 1
ATOM 920 N N . ALA A 1 122 ? 14.143 -15.859 -4.681 1.00 44.09 122 ALA A N 1
ATOM 921 C CA . ALA A 1 122 ? 12.815 -16.018 -5.241 1.00 44.09 122 ALA A CA 1
ATOM 922 C C . ALA A 1 122 ? 12.671 -15.019 -6.390 1.00 44.09 122 ALA A C 1
ATOM 924 O O . ALA A 1 122 ? 12.473 -13.824 -6.181 1.00 44.09 122 ALA A O 1
ATOM 925 N N . ARG A 1 123 ? 12.803 -15.509 -7.626 1.00 42.00 123 ARG A N 1
ATOM 926 C CA . ARG A 1 123 ? 12.578 -14.687 -8.807 1.00 42.00 123 ARG A CA 1
ATOM 927 C C . ARG A 1 123 ? 11.139 -14.207 -8.719 1.00 42.00 123 ARG A C 1
ATOM 929 O O . ARG A 1 123 ? 10.222 -15.026 -8.660 1.00 42.00 123 ARG A O 1
ATOM 936 N N . SER A 1 124 ? 10.978 -12.891 -8.646 1.00 47.47 124 SER A N 1
ATOM 937 C CA . SER A 1 124 ? 9.685 -12.239 -8.515 1.00 47.47 124 SER A CA 1
ATOM 938 C C . SER A 1 124 ? 8.636 -12.869 -9.417 1.00 47.47 124 SER A C 1
ATOM 940 O O . SER A 1 124 ? 8.862 -13.169 -10.594 1.00 47.47 124 SER A O 1
ATOM 942 N N . LEU A 1 125 ? 7.491 -13.124 -8.801 1.00 51.72 125 LEU A N 1
ATOM 943 C CA . LEU A 1 125 ? 6.349 -13.735 -9.444 1.00 51.72 125 LEU A CA 1
ATOM 944 C C . LEU A 1 125 ? 5.858 -12.753 -10.503 1.00 51.72 125 LEU A C 1
ATOM 946 O O . LEU A 1 125 ? 5.502 -11.631 -10.164 1.00 51.72 125 LEU A O 1
ATOM 950 N N . ALA A 1 126 ? 5.881 -13.187 -11.764 1.00 53.78 126 ALA A N 1
ATOM 951 C CA . ALA A 1 126 ? 5.550 -12.365 -12.921 1.00 53.78 126 ALA A CA 1
ATOM 952 C C . ALA A 1 126 ? 4.321 -11.476 -12.678 1.00 53.78 126 ALA A C 1
ATOM 954 O O . ALA A 1 126 ? 3.328 -11.904 -12.083 1.00 53.78 126 ALA A O 1
ATOM 955 N N . SER A 1 127 ? 4.403 -10.249 -13.183 1.00 57.72 127 SER A N 1
ATOM 956 C CA . SER A 1 127 ? 3.474 -9.140 -12.988 1.00 57.72 127 SER A CA 1
ATOM 957 C C . SER A 1 127 ? 2.153 -9.354 -13.741 1.00 57.72 127 SER A C 1
ATOM 959 O O . SER A 1 127 ? 1.783 -8.673 -14.695 1.00 57.72 127 SER A O 1
ATOM 961 N N . GLN A 1 128 ? 1.422 -10.385 -13.339 1.00 65.19 128 GLN A N 1
ATOM 962 C CA . GLN A 1 128 ? 0.193 -10.803 -13.991 1.00 65.19 128 GLN A CA 1
ATOM 963 C C . GLN A 1 128 ? -0.970 -10.686 -13.020 1.00 65.19 128 GLN A C 1
ATOM 965 O O . GLN A 1 128 ? -0.903 -11.119 -11.868 1.00 65.19 128 GLN A O 1
ATOM 970 N N . TYR A 1 129 ? -2.065 -10.114 -13.509 1.00 66.06 129 TYR A N 1
ATOM 971 C CA . TYR A 1 129 ? -3.335 -10.200 -12.812 1.00 66.06 129 TYR A CA 1
ATOM 972 C C . TYR A 1 129 ? -3.765 -11.665 -12.777 1.00 66.06 129 TYR A C 1
ATOM 974 O O . TYR A 1 129 ? -3.941 -12.289 -13.823 1.00 66.06 129 TYR A O 1
ATOM 982 N N . SER A 1 130 ? -3.966 -12.204 -11.575 1.00 74.62 130 SER A N 1
ATOM 983 C CA . SER A 1 130 ? -4.721 -13.444 -11.449 1.00 74.62 130 SER A CA 1
ATOM 984 C C . SER A 1 130 ? -6.199 -13.135 -11.676 1.00 74.62 130 SER A C 1
ATOM 986 O O . SER A 1 130 ? -6.748 -12.202 -11.078 1.00 74.62 130 SER A O 1
ATOM 988 N N . PHE A 1 131 ? -6.812 -13.895 -12.583 1.00 74.88 131 PHE A N 1
ATOM 989 C CA . PHE A 1 131 ? -8.248 -13.854 -12.877 1.00 74.88 131 PHE A CA 1
ATOM 990 C C . PHE A 1 131 ? -9.003 -15.033 -12.262 1.00 74.88 131 PHE A C 1
ATOM 992 O O . PHE A 1 131 ? -10.229 -15.008 -12.194 1.00 74.88 131 PHE A O 1
ATOM 999 N N . SER A 1 132 ? -8.282 -16.068 -11.830 1.00 74.31 132 SER A N 1
ATOM 1000 C CA . SER A 1 132 ? -8.837 -17.276 -11.216 1.00 74.31 132 SER A CA 1
ATOM 1001 C C . SER A 1 132 ? -8.703 -17.284 -9.696 1.00 74.31 132 SER A C 1
ATOM 1003 O O . SER A 1 132 ? -9.405 -18.037 -9.030 1.00 74.31 132 SER A O 1
ATOM 1005 N N . GLU A 1 133 ? -7.826 -16.449 -9.137 1.00 81.00 133 GLU A N 1
ATOM 1006 C CA . GLU A 1 133 ? -7.541 -16.399 -7.705 1.00 81.00 133 GLU A CA 1
ATOM 1007 C C . GLU A 1 133 ? -7.591 -14.957 -7.198 1.00 81.00 133 GLU A C 1
ATOM 1009 O O . GLU A 1 133 ? -7.219 -14.015 -7.898 1.00 81.00 133 GLU A O 1
ATOM 1014 N N . TYR A 1 134 ? -7.954 -14.779 -5.927 1.00 82.88 134 TYR A N 1
ATOM 1015 C CA . TYR A 1 134 ? -7.902 -13.480 -5.246 1.00 82.88 134 TYR A CA 1
ATOM 1016 C C . TYR A 1 134 ? -6.484 -13.082 -4.812 1.00 82.88 134 TYR A C 1
ATOM 1018 O O . TYR A 1 134 ? -6.284 -12.375 -3.825 1.00 82.88 134 TYR A O 1
ATOM 1026 N N . ARG A 1 135 ? -5.469 -13.536 -5.547 1.00 83.44 135 ARG A N 1
ATOM 1027 C CA . ARG A 1 135 ? -4.081 -13.209 -5.255 1.00 83.44 135 ARG A CA 1
ATOM 1028 C C . ARG A 1 135 ? -3.867 -11.699 -5.375 1.00 83.44 135 ARG A C 1
ATOM 1030 O O . ARG A 1 135 ? -4.186 -11.109 -6.403 1.00 83.44 135 ARG A O 1
ATOM 1037 N N . ASN A 1 136 ? -3.326 -11.101 -4.312 1.00 85.94 136 ASN A N 1
ATOM 1038 C CA . ASN A 1 136 ? -3.138 -9.655 -4.150 1.00 85.94 136 ASN A CA 1
ATOM 1039 C C . ASN A 1 136 ? -4.435 -8.836 -4.320 1.00 85.94 136 ASN A C 1
ATOM 1041 O O . ASN A 1 136 ? -4.408 -7.697 -4.787 1.00 85.94 136 ASN A O 1
ATOM 1045 N N . ARG A 1 137 ? -5.578 -9.433 -3.965 1.00 88.94 137 ARG A N 1
ATOM 1046 C CA . ARG A 1 137 ? -6.900 -8.807 -3.995 1.00 88.94 137 ARG A CA 1
ATOM 1047 C C . ARG A 1 137 ? -7.570 -9.007 -2.652 1.00 88.94 137 ARG A C 1
ATOM 1049 O O . ARG A 1 137 ? -7.573 -10.112 -2.115 1.00 88.94 137 ARG A O 1
ATOM 1056 N N . GLY A 1 138 ? -8.204 -7.968 -2.133 1.00 89.94 138 GLY A N 1
ATOM 1057 C CA . GLY A 1 138 ? -8.933 -8.117 -0.884 1.00 89.94 138 GLY A CA 1
ATOM 1058 C C . GLY A 1 138 ? -9.777 -6.933 -0.498 1.00 89.94 138 GLY A C 1
ATOM 1059 O O . GLY A 1 138 ? -9.711 -5.867 -1.109 1.00 89.94 138 GLY A O 1
ATOM 1060 N N . LYS A 1 139 ? -10.576 -7.157 0.538 1.00 91.44 139 LYS A N 1
ATOM 1061 C CA . LYS A 1 139 ? -11.316 -6.141 1.262 1.00 91.44 139 LYS A CA 1
ATOM 1062 C C . LYS A 1 139 ? -10.620 -5.858 2.580 1.00 91.44 139 LYS A C 1
ATOM 1064 O O . LYS A 1 139 ? -10.273 -6.796 3.294 1.00 91.44 139 LYS A O 1
ATOM 1069 N N . VAL A 1 140 ? -10.455 -4.582 2.895 1.00 90.06 140 VAL A N 1
ATOM 1070 C CA . VAL A 1 140 ? -9.935 -4.134 4.186 1.00 90.06 140 VAL A CA 1
ATOM 1071 C C . VAL A 1 140 ? -10.923 -3.156 4.806 1.00 90.06 140 VAL A C 1
ATOM 1073 O O . VAL A 1 140 ? -11.484 -2.288 4.132 1.00 90.06 140 VAL A O 1
ATOM 1076 N N . THR A 1 141 ? -11.153 -3.331 6.097 1.00 90.69 141 THR A N 1
ATOM 1077 C CA . THR A 1 141 ? -11.932 -2.440 6.944 1.00 90.69 141 THR A CA 1
ATOM 1078 C C . THR A 1 141 ? -10.988 -1.665 7.846 1.00 90.69 141 THR A C 1
ATOM 1080 O O . THR A 1 141 ? -10.038 -2.222 8.402 1.00 90.69 141 THR A O 1
ATOM 1083 N N . THR A 1 142 ? -11.246 -0.366 7.961 1.00 88.06 142 THR A N 1
ATOM 1084 C CA . THR A 1 142 ? -10.486 0.535 8.826 1.00 88.06 142 THR A CA 1
ATOM 1085 C C . THR A 1 142 ? -10.682 0.189 10.291 1.00 88.06 142 THR A C 1
ATOM 1087 O O . THR A 1 142 ? -11.720 -0.348 10.681 1.00 88.06 142 THR A O 1
ATOM 1090 N N . ASP A 1 143 ? -9.715 0.560 11.117 1.00 86.88 143 ASP A N 1
ATOM 1091 C CA . ASP A 1 143 ? -9.906 0.589 12.556 1.00 86.88 143 ASP A CA 1
ATOM 1092 C C . ASP A 1 143 ? -11.078 1.542 12.886 1.00 86.88 143 ASP A C 1
ATOM 1094 O O . ASP A 1 143 ? -11.122 2.667 12.379 1.00 86.88 143 ASP A O 1
ATOM 1098 N N . PRO A 1 144 ? -12.077 1.108 13.673 1.00 85.25 144 PRO A N 1
ATOM 1099 C CA . PRO A 1 144 ? -13.260 1.916 13.955 1.00 85.25 144 PRO A CA 1
ATOM 1100 C C . PRO A 1 144 ? -12.983 3.119 14.870 1.00 85.25 144 PRO A C 1
ATOM 1102 O O . PRO A 1 144 ? -13.769 4.064 14.862 1.00 85.25 144 PRO A O 1
ATOM 1105 N N . SER A 1 145 ? -11.908 3.087 15.661 1.00 87.25 145 SER A N 1
ATOM 1106 C CA . SER A 1 145 ? -11.528 4.151 16.594 1.00 87.25 145 SER A CA 1
ATOM 1107 C C . SER A 1 145 ? -10.739 5.272 15.918 1.00 87.25 145 SER A C 1
ATOM 1109 O O . SER A 1 145 ? -10.948 6.440 16.241 1.00 87.25 145 SER A O 1
ATOM 1111 N N . THR A 1 146 ? -9.886 4.938 14.946 1.00 86.06 146 THR A N 1
ATOM 1112 C CA . THR A 1 146 ? -9.021 5.912 14.256 1.00 86.06 146 THR A CA 1
ATOM 1113 C C . THR A 1 146 ? -9.474 6.220 12.830 1.00 86.06 146 THR A C 1
ATOM 1115 O O . THR A 1 146 ? -9.173 7.288 12.300 1.00 86.06 146 THR A O 1
ATOM 1118 N N . GLY A 1 147 ? -10.182 5.295 12.177 1.00 85.06 147 GLY A N 1
ATOM 1119 C CA . GLY A 1 147 ? -10.476 5.359 10.748 1.00 85.06 147 GLY A CA 1
ATOM 1120 C C . GLY A 1 147 ? -9.273 5.066 9.843 1.00 85.06 147 GLY A C 1
ATOM 1121 O O . GLY A 1 147 ? -9.392 5.281 8.635 1.00 85.06 147 GLY A O 1
ATOM 1122 N N . SER A 1 148 ? -8.142 4.596 10.388 1.00 87.94 148 SER A N 1
ATOM 1123 C CA . SER A 1 148 ? -6.922 4.239 9.646 1.00 87.94 148 SER A CA 1
ATOM 1124 C C . SER A 1 148 ? -6.882 2.758 9.262 1.00 87.94 148 SER A C 1
ATOM 1126 O O . SER A 1 148 ? -7.672 1.946 9.753 1.00 87.94 148 SER A O 1
ATOM 1128 N N . PHE A 1 149 ? -5.976 2.396 8.354 1.00 90.00 149 PHE A N 1
ATOM 1129 C CA . PHE A 1 149 ? -5.660 0.999 8.072 1.00 90.00 149 PHE A CA 1
ATOM 1130 C C . PHE A 1 149 ? -4.226 0.823 7.551 1.00 90.00 149 PHE A C 1
ATOM 1132 O O . PHE A 1 149 ? -3.655 1.703 6.906 1.00 90.00 149 PHE A O 1
ATOM 1139 N N . GLU A 1 150 ? -3.671 -0.356 7.800 1.00 91.88 150 GLU A N 1
ATOM 1140 C CA . GLU A 1 150 ? -2.331 -0.787 7.425 1.00 91.88 150 GLU A CA 1
ATOM 1141 C C . GLU A 1 150 ? -2.433 -2.068 6.598 1.00 91.88 150 GLU A C 1
ATOM 1143 O O . GLU A 1 150 ? -3.142 -3.013 6.965 1.00 91.88 150 GLU A O 1
ATOM 1148 N N . ILE A 1 151 ? -1.707 -2.113 5.483 1.00 91.56 151 ILE A N 1
ATOM 1149 C CA . ILE A 1 151 ? -1.631 -3.296 4.631 1.00 91.56 151 ILE A CA 1
ATOM 1150 C C . ILE A 1 151 ? -0.178 -3.694 4.441 1.00 91.56 151 ILE A C 1
ATOM 1152 O O . ILE A 1 151 ? 0.621 -2.946 3.878 1.00 91.56 151 ILE A O 1
ATOM 1156 N N . LEU A 1 152 ? 0.119 -4.925 4.836 1.00 90.81 152 LEU A N 1
ATOM 1157 C CA . LEU A 1 152 ? 1.362 -5.597 4.505 1.00 90.81 152 LEU A CA 1
ATOM 1158 C C . LEU A 1 152 ? 1.224 -6.265 3.131 1.00 90.81 152 LEU A C 1
ATOM 1160 O O . LEU A 1 152 ? 0.382 -7.147 2.968 1.00 90.81 152 LEU A O 1
ATOM 1164 N N . THR A 1 153 ? 2.024 -5.857 2.141 1.00 89.12 153 THR A N 1
ATOM 1165 C CA . THR A 1 153 ? 1.987 -6.413 0.771 1.00 89.12 153 THR A CA 1
ATOM 1166 C C . THR A 1 153 ? 3.355 -6.422 0.093 1.00 89.12 153 THR A C 1
ATOM 1168 O O . THR A 1 153 ? 4.280 -5.737 0.512 1.00 89.12 153 THR A O 1
ATOM 1171 N N . VAL A 1 154 ? 3.484 -7.163 -1.010 1.00 84.56 154 VAL A N 1
ATOM 1172 C CA . VAL A 1 154 ? 4.607 -6.981 -1.940 1.00 84.56 154 VAL A CA 1
ATOM 1173 C C . VAL A 1 154 ? 4.435 -5.625 -2.644 1.00 84.56 154 VAL A C 1
ATOM 1175 O O . VAL A 1 154 ? 3.313 -5.310 -3.064 1.00 84.56 154 VAL A O 1
ATOM 1178 N N . PRO A 1 155 ? 5.499 -4.816 -2.786 1.00 84.50 155 PRO A N 1
ATOM 1179 C CA . PRO A 1 155 ? 5.416 -3.547 -3.500 1.00 84.50 155 PRO A CA 1
ATOM 1180 C C . PRO A 1 155 ? 5.175 -3.780 -4.997 1.00 84.50 155 PRO A C 1
ATOM 1182 O O . PRO A 1 155 ? 5.819 -4.654 -5.593 1.00 84.50 155 PRO A O 1
ATOM 1185 N N . PRO A 1 156 ? 4.252 -3.031 -5.628 1.00 86.56 156 PRO A N 1
ATOM 1186 C CA . PRO A 1 156 ? 3.910 -3.253 -7.019 1.00 86.56 156 PRO A CA 1
ATOM 1187 C C . PRO A 1 156 ? 5.054 -2.890 -7.971 1.00 86.56 156 PRO A C 1
ATOM 1189 O O . PRO A 1 156 ? 5.938 -2.101 -7.663 1.00 86.56 156 PRO A O 1
ATOM 1192 N N . GLY A 1 157 ? 5.001 -3.456 -9.166 1.00 84.62 157 GLY A N 1
ATOM 1193 C CA . GLY A 1 157 ? 5.909 -3.265 -10.273 1.00 84.62 157 GLY A CA 1
ATOM 1194 C C . GLY A 1 157 ? 5.323 -2.413 -11.371 1.00 84.62 157 GLY A C 1
ATOM 1195 O O . GLY A 1 157 ? 4.123 -2.161 -11.434 1.00 84.62 157 GLY A O 1
ATOM 1196 N N . ILE A 1 158 ? 6.194 -2.037 -12.292 1.00 84.19 158 ILE A N 1
ATOM 1197 C CA . ILE A 1 158 ? 5.805 -1.487 -13.587 1.00 84.19 158 ILE A CA 1
ATOM 1198 C C . ILE A 1 158 ? 5.263 -2.646 -14.443 1.00 84.19 158 ILE A C 1
ATOM 1200 O O . ILE A 1 158 ? 5.785 -3.751 -14.367 1.00 84.19 158 ILE A O 1
ATOM 1204 N N . TYR A 1 159 ? 4.222 -2.423 -15.249 1.00 80.00 159 TYR A N 1
ATOM 1205 C CA . TYR A 1 159 ? 3.771 -3.400 -16.259 1.00 80.00 159 TYR A CA 1
ATOM 1206 C C . TYR A 1 159 ? 3.454 -2.745 -17.584 1.00 80.00 159 TYR A C 1
ATOM 1208 O O . TYR A 1 159 ? 3.209 -1.548 -17.663 1.00 80.00 159 TYR A O 1
ATOM 1216 N N . GLY A 1 160 ? 3.355 -3.571 -18.617 1.00 81.06 160 GLY A N 1
ATOM 1217 C CA . GLY A 1 160 ? 2.975 -3.173 -19.960 1.00 81.06 160 GLY A CA 1
ATOM 1218 C C . GLY A 1 160 ? 4.071 -3.516 -20.953 1.00 81.06 160 GLY A C 1
ATOM 1219 O O . GLY A 1 160 ? 5.183 -3.895 -20.590 1.00 81.06 160 GLY A O 1
ATOM 1220 N N . ILE A 1 161 ? 3.739 -3.400 -22.230 1.00 78.88 161 ILE A N 1
ATOM 1221 C CA . ILE A 1 161 ? 4.708 -3.568 -23.312 1.00 78.88 161 ILE A CA 1
ATOM 1222 C C . ILE A 1 161 ? 5.512 -2.276 -23.496 1.00 78.88 161 ILE A C 1
ATOM 1224 O O . ILE A 1 161 ? 5.050 -1.192 -23.133 1.00 78.88 161 ILE A O 1
ATOM 1228 N N . LEU A 1 162 ? 6.717 -2.386 -24.060 1.00 75.62 162 LEU A N 1
ATOM 1229 C CA . LEU A 1 162 ? 7.603 -1.249 -24.323 1.00 75.62 162 LEU A CA 1
ATOM 1230 C C . LEU A 1 162 ? 6.846 -0.119 -25.055 1.00 75.62 162 LEU A C 1
ATOM 1232 O O . LEU A 1 162 ? 6.247 -0.353 -26.101 1.00 75.62 162 LEU A O 1
ATOM 1236 N N . GLY A 1 163 ? 6.852 1.091 -24.484 1.00 72.75 163 GLY A N 1
ATOM 1237 C CA . GLY A 1 163 ? 6.117 2.259 -24.999 1.00 72.75 163 GLY A CA 1
ATOM 1238 C C . GLY A 1 163 ? 4.680 2.430 -24.479 1.00 72.75 163 GLY A C 1
ATOM 1239 O O . GLY A 1 163 ? 4.074 3.470 -24.714 1.00 72.75 163 GLY A O 1
ATOM 1240 N N . ALA A 1 164 ? 4.144 1.455 -23.740 1.00 80.25 164 ALA A N 1
ATOM 1241 C CA . ALA A 1 164 ? 2.837 1.517 -23.077 1.00 80.25 164 ALA A CA 1
ATOM 1242 C C . ALA A 1 164 ? 2.919 0.987 -21.634 1.00 80.25 164 ALA A C 1
ATOM 1244 O O . ALA A 1 164 ? 2.025 0.280 -21.156 1.00 80.25 164 ALA A O 1
ATOM 1245 N N . GLN A 1 165 ? 4.025 1.300 -20.957 1.00 84.19 165 GLN A N 1
ATOM 1246 C CA . GLN A 1 165 ? 4.214 0.937 -19.562 1.00 84.19 165 GLN A CA 1
ATOM 1247 C C . GLN A 1 165 ? 3.243 1.713 -18.670 1.00 84.19 165 GLN A C 1
ATOM 1249 O O . GLN A 1 165 ? 2.736 2.775 -19.018 1.00 84.19 165 GLN A O 1
ATOM 1254 N N . ARG A 1 166 ? 2.955 1.142 -17.512 1.00 87.31 166 ARG A N 1
ATOM 1255 C CA . ARG A 1 166 ? 2.167 1.711 -16.433 1.00 87.31 166 ARG A CA 1
ATOM 1256 C C . ARG A 1 166 ? 3.081 1.791 -15.227 1.00 87.31 166 ARG A C 1
ATOM 1258 O O . ARG A 1 166 ? 3.696 0.785 -14.875 1.00 87.31 166 ARG A O 1
ATOM 1265 N N . VAL A 1 167 ? 3.146 2.959 -14.592 1.00 89.50 167 VAL A N 1
ATOM 1266 C CA . VAL A 1 167 ? 3.863 3.120 -13.316 1.00 89.50 167 VAL A CA 1
ATOM 1267 C C . VAL A 1 167 ? 3.306 2.125 -12.304 1.00 89.50 167 VAL A C 1
ATOM 1269 O O . VAL A 1 167 ? 2.134 1.766 -12.391 1.00 89.50 167 VAL A O 1
ATOM 1272 N N . ALA A 1 168 ? 4.107 1.684 -11.343 1.00 90.62 168 ALA A N 1
ATOM 1273 C CA . ALA A 1 168 ? 3.619 0.849 -10.259 1.00 90.62 168 ALA A CA 1
ATOM 1274 C C . ALA A 1 168 ? 2.473 1.533 -9.502 1.00 90.62 168 ALA A C 1
ATOM 1276 O O . ALA A 1 168 ? 2.578 2.695 -9.110 1.00 90.62 168 ALA A O 1
ATOM 1277 N N . HIS A 1 169 ? 1.354 0.832 -9.324 1.00 92.06 169 HIS A N 1
ATOM 1278 C CA . HIS A 1 169 ? 0.199 1.382 -8.621 1.00 92.06 169 HIS A CA 1
ATOM 1279 C C . HIS A 1 169 ? -0.631 0.321 -7.921 1.00 92.06 169 HIS A C 1
ATOM 1281 O O . HIS A 1 169 ? -0.580 -0.867 -8.244 1.00 92.06 169 HIS A O 1
ATOM 1287 N N . ILE A 1 170 ? -1.440 0.804 -6.985 1.00 92.19 170 ILE A N 1
ATOM 1288 C CA . ILE A 1 170 ? -2.421 0.035 -6.239 1.00 92.19 170 ILE A CA 1
ATOM 1289 C C . ILE A 1 170 ? -3.808 0.567 -6.553 1.00 92.19 170 ILE A C 1
ATOM 1291 O O . ILE A 1 170 ? -4.063 1.767 -6.459 1.00 92.19 170 ILE A O 1
ATOM 1295 N N . HIS A 1 171 ? -4.710 -0.328 -6.935 1.00 93.19 171 HIS A N 1
ATOM 1296 C CA . HIS A 1 171 ? -6.103 0.029 -7.178 1.00 93.19 171 HIS A CA 1
ATOM 1297 C C . HIS A 1 171 ? -6.869 0.140 -5.862 1.00 93.19 171 HIS A C 1
ATOM 1299 O O . HIS A 1 171 ? -6.720 -0.716 -4.996 1.00 93.19 171 HIS A O 1
ATOM 1305 N N . GLY A 1 172 ? -7.703 1.173 -5.736 1.00 91.56 172 GLY A N 1
ATOM 1306 C CA . GLY A 1 172 ? -8.534 1.422 -4.563 1.00 91.56 172 GLY A CA 1
ATOM 1307 C C . GLY A 1 172 ? -9.988 1.691 -4.939 1.00 91.56 172 GLY A C 1
ATOM 1308 O O . GLY A 1 172 ? -10.248 2.557 -5.774 1.00 91.56 172 GLY A O 1
ATOM 1309 N N . ILE A 1 173 ? -10.939 1.012 -4.296 1.00 93.12 173 ILE A N 1
ATOM 1310 C CA . ILE A 1 173 ? -12.337 1.472 -4.215 1.00 93.12 173 ILE A CA 1
ATOM 1311 C C . ILE A 1 173 ? -12.656 1.725 -2.750 1.00 93.12 173 ILE A C 1
ATOM 1313 O O . ILE A 1 173 ? -12.686 0.785 -1.965 1.00 93.12 173 ILE A O 1
ATOM 1317 N N . ILE A 1 174 ? -12.883 2.982 -2.385 1.00 91.69 174 ILE A N 1
ATOM 1318 C CA . ILE A 1 174 ? -13.042 3.418 -0.998 1.00 91.69 174 ILE A CA 1
ATOM 1319 C C . ILE A 1 174 ? -14.483 3.838 -0.775 1.00 91.69 174 ILE A C 1
ATOM 1321 O O . ILE A 1 174 ? -15.011 4.700 -1.481 1.00 91.69 174 ILE A O 1
ATOM 1325 N N . THR A 1 175 ? -15.111 3.222 0.220 1.00 90.00 175 THR A N 1
ATOM 1326 C CA . THR A 1 175 ? -16.517 3.439 0.559 1.00 90.00 175 THR A CA 1
ATOM 1327 C C . THR A 1 175 ? -16.675 3.711 2.050 1.00 90.00 175 THR A C 1
ATOM 1329 O O . THR A 1 175 ? -16.019 3.079 2.879 1.00 90.00 175 THR A O 1
ATOM 1332 N N . ALA A 1 176 ? -17.552 4.658 2.389 1.00 89.56 176 ALA A N 1
ATOM 1333 C CA . ALA A 1 176 ? -17.934 4.958 3.765 1.00 89.56 176 ALA A CA 1
ATOM 1334 C C . ALA A 1 176 ? -19.404 5.427 3.828 1.00 89.56 176 ALA A C 1
ATOM 1336 O O . ALA A 1 176 ? -19.852 6.140 2.924 1.00 89.56 176 ALA A O 1
ATOM 1337 N N . PRO A 1 177 ? -20.168 5.075 4.881 1.00 89.81 177 PRO A N 1
ATOM 1338 C CA . PRO A 1 177 ? -21.556 5.504 5.038 1.00 89.81 177 PRO A CA 1
ATOM 1339 C C . PRO A 1 177 ? -21.718 7.030 5.009 1.00 89.81 177 PRO A C 1
ATOM 1341 O O . PRO A 1 177 ? -21.081 7.752 5.777 1.00 89.81 177 PRO A O 1
ATOM 1344 N N . GLY A 1 178 ? -22.601 7.528 4.138 1.00 90.06 178 GLY A N 1
ATOM 1345 C CA . GLY A 1 178 ? -22.863 8.965 3.980 1.00 90.06 178 GLY A CA 1
ATOM 1346 C C . GLY A 1 178 ? -21.775 9.741 3.224 1.00 90.06 178 GLY A C 1
ATOM 1347 O O . GLY A 1 178 ? -21.732 10.968 3.324 1.00 90.06 178 GLY A O 1
ATOM 1348 N N . TYR A 1 179 ? -20.890 9.049 2.502 1.00 90.75 179 TYR A N 1
ATOM 1349 C CA . TYR A 1 179 ? -19.857 9.638 1.649 1.00 90.75 179 TYR A CA 1
ATOM 1350 C C . TYR A 1 179 ? -19.929 9.075 0.228 1.00 90.75 179 TYR A C 1
ATOM 1352 O O . TYR A 1 179 ? -20.362 7.941 0.011 1.00 90.75 179 TYR A O 1
ATOM 1360 N N . GLN A 1 180 ? -19.488 9.869 -0.746 1.00 89.81 180 GLN A N 1
ATOM 1361 C CA . GLN A 1 180 ? -19.331 9.414 -2.123 1.00 89.81 180 GLN A CA 1
ATOM 1362 C C . GLN A 1 180 ? -18.213 8.371 -2.194 1.00 89.81 180 GLN A C 1
ATOM 1364 O O . GLN A 1 180 ? -17.166 8.521 -1.561 1.00 89.81 180 GLN A O 1
ATOM 1369 N N . SER A 1 181 ? -18.432 7.314 -2.976 1.00 90.62 181 SER A N 1
ATOM 1370 C CA . SER A 1 181 ? -17.402 6.300 -3.213 1.00 90.62 181 SER A CA 1
ATOM 1371 C C . SER A 1 181 ? -16.271 6.881 -4.059 1.00 90.62 181 SER A C 1
ATOM 1373 O O . SER A 1 181 ? -16.525 7.545 -5.063 1.00 90.62 181 SER A O 1
ATOM 1375 N N . LEU A 1 182 ? -15.026 6.594 -3.688 1.00 91.00 182 LEU A N 1
ATOM 1376 C CA . LEU A 1 182 ? -13.839 7.018 -4.426 1.00 91.00 182 LEU A CA 1
ATOM 1377 C C . LEU A 1 182 ? -13.191 5.806 -5.094 1.00 91.00 182 LEU A C 1
ATOM 1379 O O . LEU A 1 182 ? -12.696 4.912 -4.416 1.00 91.00 182 LEU A O 1
ATOM 1383 N N . THR A 1 183 ? -13.159 5.793 -6.425 1.00 92.75 183 THR A N 1
ATOM 1384 C CA . THR A 1 183 ? -12.271 4.896 -7.180 1.00 92.75 183 THR A CA 1
ATOM 1385 C C . THR A 1 183 ? -10.963 5.628 -7.443 1.00 92.75 183 THR A C 1
ATOM 1387 O O . THR A 1 183 ? -10.984 6.756 -7.928 1.00 92.75 183 THR A O 1
ATOM 1390 N N . THR A 1 184 ? -9.829 5.019 -7.109 1.00 93.31 184 THR A N 1
ATOM 1391 C CA . THR A 1 184 ? -8.503 5.637 -7.208 1.00 93.31 184 THR A CA 1
ATOM 1392 C C . THR A 1 184 ? -7.431 4.627 -7.626 1.00 93.31 184 THR A C 1
ATOM 1394 O O . THR A 1 184 ? -7.644 3.411 -7.635 1.00 93.31 184 THR A O 1
ATOM 1397 N N . GLN A 1 185 ? -6.270 5.154 -7.996 1.00 93.00 185 GLN A N 1
ATOM 1398 C CA . GLN A 1 185 ? -5.017 4.431 -8.157 1.00 93.00 185 GLN A CA 1
ATOM 1399 C C . GLN A 1 185 ? -3.955 5.190 -7.365 1.00 93.00 185 GLN A C 1
ATOM 1401 O O . GLN A 1 185 ? -3.824 6.398 -7.537 1.00 93.00 185 GLN A O 1
ATOM 1406 N N . LEU A 1 186 ? -3.228 4.496 -6.498 1.00 93.00 186 LEU A N 1
ATOM 1407 C CA . LEU A 1 186 ? -2.143 5.057 -5.698 1.00 93.00 186 LEU A CA 1
ATOM 1408 C C . LEU A 1 186 ? -0.826 4.649 -6.338 1.00 93.00 186 LEU A C 1
ATOM 1410 O O . LEU A 1 186 ? -0.554 3.456 -6.449 1.00 93.00 186 LEU A O 1
ATOM 1414 N N . TYR A 1 187 ? -0.053 5.619 -6.805 1.00 92.31 187 TYR A N 1
ATOM 1415 C CA . TYR A 1 187 ? 1.118 5.380 -7.641 1.00 92.31 187 TYR A CA 1
ATOM 1416 C C . TYR A 1 187 ? 2.401 5.481 -6.831 1.00 92.31 187 TYR A C 1
ATOM 1418 O O . TYR A 1 187 ? 2.539 6.376 -6.000 1.00 92.31 187 TYR A O 1
ATOM 1426 N N . LEU A 1 188 ? 3.350 4.599 -7.126 1.00 91.31 188 LEU A N 1
ATOM 1427 C CA . LEU A 1 188 ? 4.667 4.550 -6.510 1.00 91.31 188 LEU A CA 1
ATOM 1428 C C . LEU 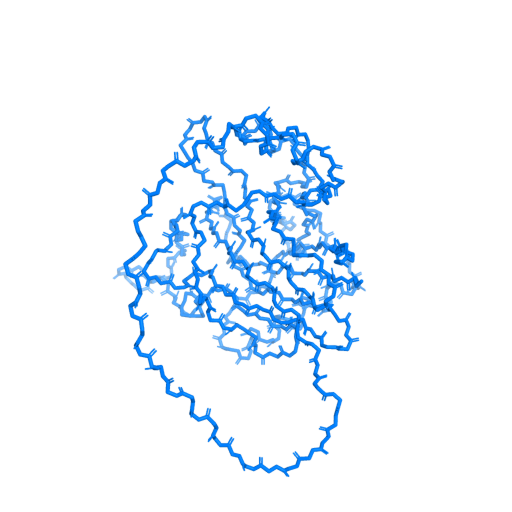A 1 188 ? 5.732 4.758 -7.585 1.00 91.31 188 LEU A C 1
ATOM 1430 O O . LEU A 1 188 ? 5.747 4.055 -8.595 1.00 91.31 188 LEU A O 1
ATOM 1434 N N . CYS A 1 189 ? 6.644 5.698 -7.346 1.00 91.94 189 CYS A N 1
ATOM 1435 C CA . CYS A 1 189 ? 7.750 5.996 -8.252 1.00 91.94 189 CYS A CA 1
ATOM 1436 C C . CYS A 1 189 ? 9.094 5.888 -7.530 1.00 91.94 189 CYS A C 1
ATOM 1438 O O . CYS A 1 189 ? 9.182 6.270 -6.358 1.00 91.94 189 CYS A O 1
ATOM 1440 N N . PRO A 1 190 ? 10.165 5.479 -8.232 1.00 90.81 190 PRO A N 1
ATOM 1441 C CA . PRO A 1 190 ? 11.524 5.663 -7.746 1.00 90.81 190 PRO A CA 1
ATOM 1442 C C . PRO A 1 190 ? 11.782 7.108 -7.314 1.00 90.81 190 PRO A C 1
ATOM 1444 O O . PRO A 1 190 ? 11.260 8.047 -7.921 1.00 90.81 190 PRO A O 1
ATOM 1447 N N . LYS A 1 191 ? 12.556 7.278 -6.236 1.00 92.50 191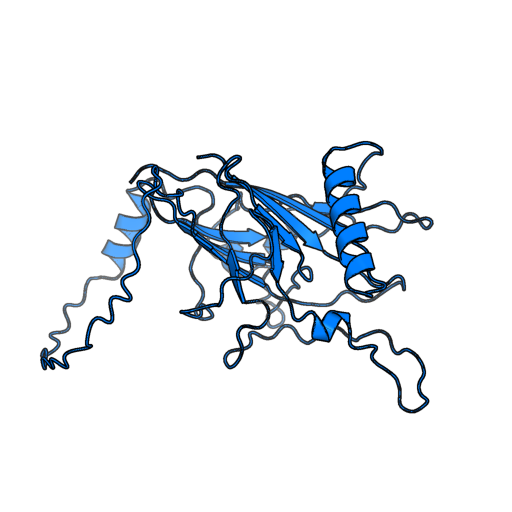 LYS A N 1
ATOM 1448 C CA . LYS A 1 191 ? 12.930 8.581 -5.649 1.00 92.50 191 LYS A CA 1
ATOM 1449 C C . LYS A 1 191 ? 11.759 9.464 -5.197 1.00 92.50 191 LYS A C 1
ATOM 1451 O O . LYS A 1 191 ? 11.977 10.617 -4.841 1.00 92.50 191 LYS A O 1
ATOM 1456 N N . ASN A 1 192 ? 10.524 8.950 -5.187 1.00 92.62 192 ASN A N 1
ATOM 1457 C CA . ASN A 1 192 ? 9.300 9.748 -5.034 1.00 92.62 192 ASN A CA 1
ATOM 1458 C C . ASN A 1 192 ? 9.161 10.859 -6.090 1.00 92.62 192 ASN A C 1
ATOM 1460 O O . ASN A 1 192 ? 8.552 11.899 -5.833 1.00 92.62 192 ASN A O 1
ATOM 1464 N N . GLU A 1 193 ? 9.720 10.657 -7.283 1.00 91.56 193 GLU A N 1
ATOM 1465 C CA . GLU A 1 193 ? 9.701 11.656 -8.347 1.00 91.56 193 GLU A CA 1
ATOM 1466 C C . GLU A 1 193 ? 8.578 11.382 -9.350 1.00 91.56 193 GLU A C 1
ATOM 1468 O O . GLU A 1 193 ? 8.380 10.262 -9.829 1.00 91.56 193 GLU A O 1
ATOM 1473 N N . SER A 1 194 ? 7.856 12.434 -9.744 1.00 88.69 194 SER A N 1
ATOM 1474 C CA . SER A 1 194 ? 6.774 12.316 -10.725 1.00 88.69 194 SER A CA 1
ATOM 1475 C C . SER A 1 194 ? 7.269 12.042 -12.150 1.00 88.69 194 SER A C 1
ATOM 1477 O O . SER A 1 194 ? 6.465 11.737 -13.029 1.00 88.69 194 SER A O 1
ATOM 1479 N N . ILE A 1 195 ? 8.583 12.096 -12.397 1.00 85.06 195 ILE A N 1
ATOM 1480 C CA . ILE A 1 195 ? 9.163 11.805 -13.713 1.00 85.06 195 ILE A CA 1
ATOM 1481 C C . ILE A 1 195 ? 8.830 10.386 -14.191 1.00 85.06 195 ILE A C 1
ATOM 1483 O O . ILE A 1 195 ? 8.621 10.180 -15.383 1.00 85.06 195 ILE A O 1
ATOM 1487 N N . GLY A 1 196 ? 8.656 9.436 -13.263 1.00 76.38 196 GLY A N 1
ATOM 1488 C CA . GLY A 1 196 ? 8.197 8.083 -13.579 1.00 76.38 196 GLY A CA 1
ATOM 1489 C C . GLY A 1 196 ? 6.827 8.046 -14.262 1.00 76.38 196 GLY A C 1
ATOM 1490 O O . GLY A 1 196 ? 6.578 7.163 -15.072 1.00 76.38 196 GLY A O 1
ATOM 1491 N N . PHE A 1 197 ? 5.953 9.032 -14.030 1.00 80.62 197 PHE A N 1
ATOM 1492 C CA . PHE A 1 197 ? 4.649 9.097 -14.699 1.00 80.62 197 PHE A CA 1
ATOM 1493 C C . PHE A 1 197 ? 4.732 9.452 -16.178 1.00 80.62 197 PHE A C 1
ATOM 1495 O O . PHE A 1 197 ? 3.771 9.197 -16.902 1.00 80.62 197 PHE A O 1
ATOM 1502 N N . GLN A 1 198 ? 5.842 10.035 -16.637 1.00 79.00 198 GLN A N 1
ATOM 1503 C CA . GLN A 1 198 ? 5.994 10.420 -18.040 1.00 79.00 198 GLN A CA 1
ATOM 1504 C C . GLN A 1 198 ? 6.030 9.200 -18.967 1.00 79.00 198 GLN A C 1
ATOM 1506 O O . GLN A 1 198 ? 5.696 9.320 -20.143 1.00 79.00 198 GLN A O 1
ATOM 1511 N N . THR A 1 199 ? 6.393 8.026 -18.442 1.00 76.81 199 THR A N 1
ATOM 1512 C CA . THR A 1 199 ? 6.362 6.765 -19.191 1.00 76.81 199 THR A CA 1
ATOM 1513 C C . THR A 1 199 ? 5.000 6.069 -19.129 1.00 76.81 199 THR A C 1
ATOM 1515 O O . THR A 1 199 ? 4.763 5.155 -19.920 1.00 76.81 199 THR A O 1
ATOM 1518 N N . ASP A 1 200 ? 4.084 6.508 -18.251 1.00 81.44 200 ASP A N 1
ATOM 1519 C CA . ASP A 1 200 ? 2.712 6.001 -18.222 1.00 81.44 200 ASP A CA 1
ATOM 1520 C C . ASP A 1 200 ? 1.881 6.670 -19.310 1.00 81.44 200 ASP A C 1
ATOM 1522 O O . ASP A 1 200 ? 1.454 7.823 -19.197 1.00 81.44 200 ASP A O 1
ATOM 1526 N N . PHE A 1 201 ? 1.614 5.903 -20.366 1.00 81.19 201 PHE A N 1
ATOM 1527 C CA . PHE A 1 201 ? 0.817 6.342 -21.508 1.00 81.19 201 PHE A CA 1
ATOM 1528 C C . PHE A 1 201 ? -0.545 6.939 -21.099 1.00 81.19 201 PHE A C 1
ATOM 1530 O O . PHE A 1 201 ? -1.035 7.857 -21.756 1.00 81.19 201 PHE A O 1
ATOM 1537 N N . LEU A 1 202 ? -1.164 6.485 -19.999 1.00 81.38 202 LEU A N 1
ATOM 1538 C CA . LEU A 1 202 ? -2.434 7.061 -19.550 1.00 81.38 202 LEU A CA 1
ATOM 1539 C C . LEU A 1 202 ? -2.273 8.408 -18.853 1.00 81.38 202 LEU A C 1
ATOM 1541 O O . LEU A 1 202 ? -3.220 9.194 -18.878 1.00 81.38 202 LEU A O 1
ATOM 1545 N N . THR A 1 203 ? -1.107 8.716 -18.293 1.00 77.00 203 THR A N 1
ATOM 1546 C CA . THR A 1 203 ? -0.826 10.057 -17.763 1.00 77.00 203 THR A CA 1
ATOM 1547 C C . THR A 1 203 ? -0.787 11.083 -18.893 1.00 77.00 203 THR A C 1
ATOM 1549 O O . THR A 1 203 ? -1.332 12.173 -18.730 1.00 77.00 203 THR A O 1
ATOM 1552 N N . LEU A 1 204 ? -0.256 10.724 -20.071 1.00 75.88 204 LEU A N 1
ATOM 1553 C CA . LEU A 1 204 ? -0.217 11.622 -21.237 1.00 75.88 204 LEU A CA 1
ATOM 1554 C C . LEU A 1 204 ? -1.608 12.126 -21.643 1.00 75.88 204 LEU A C 1
ATOM 1556 O O . LEU A 1 204 ? -1.757 13.265 -22.071 1.00 75.88 204 LEU A O 1
ATOM 1560 N N . ILE A 1 205 ? -2.634 11.288 -21.484 1.00 80.81 205 ILE A N 1
ATOM 1561 C CA . ILE A 1 205 ? -4.017 11.618 -21.855 1.00 80.81 205 ILE A CA 1
ATOM 1562 C C . ILE A 1 205 ? -4.732 12.407 -20.746 1.00 80.81 205 ILE A C 1
ATOM 1564 O O . ILE A 1 205 ? -5.691 13.127 -21.014 1.00 80.81 205 ILE A O 1
ATOM 1568 N N . ARG A 1 206 ? -4.304 12.256 -19.490 1.00 76.62 206 ARG A N 1
ATOM 1569 C CA . ARG A 1 206 ? -5.082 12.665 -18.307 1.00 76.62 206 ARG A CA 1
ATOM 1570 C C . ARG A 1 206 ? -4.497 13.848 -17.536 1.00 76.62 206 ARG A C 1
ATOM 1572 O O . ARG A 1 206 ? -5.186 14.382 -16.674 1.00 76.62 206 ARG A O 1
ATOM 1579 N N . GLY A 1 207 ? -3.266 14.253 -17.844 1.00 76.88 207 GLY A N 1
ATOM 1580 C CA . GLY A 1 207 ? -2.557 15.321 -17.143 1.00 76.88 207 GLY A CA 1
ATOM 1581 C C . GLY A 1 207 ? -1.875 14.863 -15.842 1.00 76.88 207 GLY A C 1
ATOM 1582 O O . GLY A 1 207 ? -1.948 13.685 -15.478 1.00 76.88 207 GLY A O 1
ATOM 1583 N N . PRO A 1 208 ? -1.177 15.785 -15.149 1.00 73.62 208 PRO A N 1
ATOM 1584 C CA . PRO A 1 208 ? -0.469 15.507 -13.898 1.00 73.62 208 PRO A CA 1
ATOM 1585 C C . PRO A 1 208 ? -1.413 14.989 -12.810 1.00 73.62 208 PRO A C 1
ATOM 1587 O O . PRO A 1 208 ? -2.589 15.353 -12.776 1.00 73.62 208 PRO A O 1
ATOM 1590 N N . ARG A 1 209 ? -0.903 14.149 -11.906 1.00 76.12 209 ARG A N 1
ATOM 1591 C CA . ARG A 1 209 ? -1.708 13.525 -10.851 1.00 76.12 209 ARG A CA 1
ATOM 1592 C C . ARG A 1 209 ? -1.187 13.844 -9.454 1.00 76.12 209 ARG A C 1
ATOM 1594 O O . ARG A 1 209 ? 0.018 13.940 -9.249 1.00 76.12 209 ARG A O 1
ATOM 1601 N N . GLU A 1 210 ? -2.109 13.933 -8.496 1.00 85.12 210 GLU A N 1
ATOM 1602 C CA . GLU A 1 210 ? -1.819 14.138 -7.066 1.00 85.12 210 GLU A CA 1
ATOM 1603 C C . GLU A 1 210 ? -1.746 12.826 -6.267 1.00 85.12 210 GLU A C 1
ATOM 1605 O O . GLU A 1 210 ? -1.453 12.831 -5.078 1.00 85.12 210 GLU A O 1
ATOM 1610 N N . ASN A 1 211 ? -1.999 11.684 -6.908 1.00 87.44 211 ASN A N 1
ATOM 1611 C CA . ASN A 1 211 ? -2.048 10.362 -6.277 1.00 87.44 211 ASN A CA 1
ATOM 1612 C C . ASN A 1 211 ? -0.698 9.617 -6.282 1.00 87.44 211 ASN A C 1
ATOM 1614 O O . ASN A 1 211 ? -0.668 8.388 -6.179 1.00 87.44 211 ASN A O 1
ATOM 1618 N N . LEU A 1 212 ? 0.412 10.355 -6.396 1.00 91.75 212 LEU A N 1
ATOM 1619 C CA . LEU A 1 212 ? 1.750 9.846 -6.098 1.00 91.75 212 LEU A CA 1
ATOM 1620 C C . LEU A 1 212 ? 1.913 9.751 -4.583 1.00 91.75 212 LEU A C 1
ATOM 1622 O O . LEU A 1 212 ? 1.982 10.775 -3.902 1.00 91.75 212 LEU A O 1
ATOM 1626 N N . ILE A 1 213 ? 2.017 8.531 -4.069 1.00 91.38 213 ILE A N 1
ATOM 1627 C CA . ILE A 1 213 ? 2.273 8.319 -2.647 1.00 91.38 213 ILE A CA 1
ATOM 1628 C C . ILE A 1 213 ? 3.772 8.418 -2.376 1.00 91.38 213 ILE A C 1
ATOM 1630 O O . ILE A 1 213 ? 4.598 8.009 -3.196 1.00 91.38 213 ILE A O 1
ATOM 1634 N N . ARG A 1 214 ? 4.134 8.983 -1.223 1.00 91.56 214 ARG A N 1
ATOM 1635 C CA . ARG A 1 214 ? 5.538 9.135 -0.832 1.00 91.56 214 ARG A CA 1
ATOM 1636 C C . ARG A 1 214 ? 5.988 7.897 -0.076 1.00 91.56 214 ARG A C 1
ATOM 1638 O O . ARG A 1 214 ? 5.485 7.610 1.009 1.00 91.56 214 ARG A O 1
ATOM 1645 N N . GLY A 1 215 ? 6.931 7.182 -0.670 1.00 92.81 215 GLY A N 1
ATOM 1646 C CA . GLY A 1 215 ? 7.591 6.050 -0.055 1.00 92.81 215 GLY A CA 1
ATOM 1647 C C . GLY A 1 215 ? 8.753 6.455 0.848 1.00 92.81 215 GLY A C 1
ATOM 1648 O O . GLY A 1 215 ? 9.301 7.556 0.750 1.00 92.81 215 GLY A O 1
ATOM 1649 N N . TRP A 1 216 ? 9.136 5.533 1.714 1.00 94.44 216 TRP A N 1
ATOM 1650 C CA . TRP A 1 216 ? 10.262 5.604 2.633 1.00 94.44 216 TRP A CA 1
ATOM 1651 C C . TRP A 1 216 ? 10.928 4.229 2.726 1.00 94.44 216 TRP A C 1
ATOM 1653 O O . TRP A 1 216 ? 10.293 3.205 2.485 1.00 94.44 216 TRP A O 1
ATOM 1663 N N . SER A 1 217 ? 12.213 4.195 3.064 1.00 92.81 217 SER A N 1
ATOM 1664 C CA . SER A 1 217 ? 12.990 2.965 3.267 1.00 92.81 217 SER A CA 1
ATOM 1665 C C . SER A 1 217 ? 13.479 2.851 4.705 1.00 92.81 217 SER A C 1
ATOM 1667 O O . SER A 1 217 ? 13.802 3.857 5.338 1.00 92.81 217 SER A O 1
ATOM 1669 N N . ILE A 1 218 ? 13.596 1.624 5.204 1.00 90.31 218 ILE A N 1
ATOM 1670 C CA . ILE A 1 218 ? 14.273 1.343 6.472 1.00 90.31 218 ILE A CA 1
ATOM 1671 C C . ILE A 1 218 ? 15.782 1.325 6.208 1.00 90.31 218 ILE A C 1
ATOM 1673 O O . ILE A 1 218 ? 16.216 0.686 5.246 1.00 90.31 218 ILE A O 1
ATOM 1677 N N . PRO A 1 219 ? 16.597 2.022 7.020 1.00 88.12 219 PRO A N 1
ATOM 1678 C CA . PRO A 1 219 ? 18.047 1.987 6.875 1.00 88.12 219 PRO A CA 1
ATOM 1679 C C . PRO A 1 219 ? 18.595 0.555 6.949 1.00 88.12 219 PRO A C 1
ATOM 1681 O O . PRO A 1 219 ? 18.288 -0.188 7.881 1.00 88.12 219 PRO A O 1
ATOM 1684 N N . THR A 1 220 ? 19.442 0.176 5.991 1.00 87.44 220 THR A N 1
ATOM 1685 C CA . THR A 1 220 ? 20.237 -1.060 6.060 1.00 87.44 220 THR A CA 1
ATOM 1686 C C . THR A 1 220 ? 21.678 -0.739 6.455 1.00 87.44 220 THR A C 1
ATOM 1688 O O . THR A 1 220 ? 22.143 0.384 6.263 1.00 87.44 220 THR A O 1
ATOM 1691 N N . GLU A 1 221 ? 22.426 -1.728 6.958 1.00 86.88 221 GLU A N 1
ATOM 1692 C CA . GLU A 1 221 ? 23.854 -1.564 7.297 1.00 86.88 221 GLU A CA 1
ATOM 1693 C C . GLU A 1 221 ? 24.700 -1.096 6.101 1.00 86.88 221 GLU A C 1
ATOM 1695 O O . GLU A 1 221 ? 25.693 -0.393 6.268 1.00 86.88 221 GLU A O 1
ATOM 1700 N N . LYS A 1 222 ? 24.289 -1.465 4.883 1.00 87.69 222 LYS A N 1
ATOM 1701 C CA . LYS A 1 222 ? 24.953 -1.082 3.630 1.00 87.69 222 LYS A CA 1
ATOM 1702 C C . LYS A 1 222 ? 24.519 0.292 3.114 1.00 87.69 222 LYS A C 1
ATOM 1704 O O . LYS A 1 222 ? 25.089 0.782 2.145 1.00 87.69 222 LYS A O 1
ATOM 1709 N N . GLY A 1 223 ? 23.521 0.912 3.745 1.00 86.50 223 GLY A N 1
ATOM 1710 C CA . GLY A 1 223 ? 22.919 2.157 3.276 1.00 86.50 223 GLY A CA 1
ATOM 1711 C C . GLY A 1 223 ? 22.027 1.983 2.045 1.00 86.50 223 GLY A C 1
ATOM 1712 O O . GLY A 1 223 ? 21.685 2.982 1.413 1.00 86.50 223 GLY A O 1
ATOM 1713 N N . ASP A 1 224 ? 21.640 0.746 1.719 1.00 85.56 224 ASP A N 1
ATOM 1714 C CA . ASP A 1 224 ? 20.743 0.448 0.604 1.00 85.56 224 ASP A CA 1
ATOM 1715 C C . ASP A 1 224 ? 19.379 1.122 0.824 1.00 85.56 224 ASP A C 1
ATOM 1717 O O . ASP A 1 224 ? 18.914 1.313 1.955 1.00 85.56 224 ASP A O 1
ATOM 1721 N N . ARG A 1 225 ? 18.740 1.512 -0.281 1.00 89.25 225 ARG A N 1
ATOM 1722 C CA . ARG A 1 225 ? 17.436 2.181 -0.293 1.00 89.25 225 ARG A CA 1
ATOM 1723 C C . ARG A 1 225 ? 16.529 1.478 -1.280 1.00 89.25 225 ARG A C 1
ATOM 1725 O O . ARG A 1 225 ? 16.903 1.290 -2.438 1.00 89.25 225 ARG A O 1
ATOM 1732 N N . TYR A 1 226 ? 15.325 1.136 -0.843 1.00 86.69 226 TYR A N 1
ATOM 1733 C CA . TYR A 1 226 ? 14.319 0.616 -1.751 1.00 86.69 226 TYR A CA 1
ATOM 1734 C C . TYR A 1 226 ? 13.931 1.726 -2.729 1.00 86.69 226 TYR A C 1
ATOM 1736 O O . TYR A 1 226 ? 13.466 2.786 -2.312 1.00 86.69 226 TYR A O 1
ATOM 1744 N N . TRP A 1 227 ? 14.163 1.505 -4.027 1.00 89.81 227 TRP A N 1
ATOM 1745 C CA . TRP A 1 227 ? 13.823 2.464 -5.090 1.00 89.81 227 TRP A CA 1
ATOM 1746 C C . TRP A 1 227 ? 14.375 3.882 -4.879 1.00 89.81 227 TRP A C 1
ATOM 1748 O O . TRP A 1 227 ? 13.751 4.868 -5.282 1.00 89.81 227 TRP A O 1
ATOM 1758 N N . ASP A 1 228 ? 15.544 3.995 -4.243 1.00 93.50 228 ASP A N 1
ATOM 1759 C CA . ASP A 1 228 ? 16.151 5.276 -3.865 1.00 93.50 228 ASP A CA 1
ATOM 1760 C C . ASP A 1 228 ? 15.224 6.177 -3.018 1.00 93.50 228 ASP A C 1
ATOM 1762 O O . ASP A 1 228 ? 15.374 7.401 -3.000 1.00 93.50 228 ASP A O 1
ATOM 1766 N N . TRP A 1 229 ? 14.243 5.604 -2.315 1.00 93.38 229 TRP A N 1
ATOM 1767 C CA . TRP A 1 229 ? 13.378 6.356 -1.409 1.00 93.38 229 TRP A CA 1
ATOM 1768 C C . TRP A 1 229 ? 14.153 6.915 -0.211 1.00 93.38 229 TRP A C 1
ATOM 1770 O O . TRP A 1 229 ? 15.177 6.350 0.190 1.00 93.38 229 TRP A O 1
ATOM 1780 N N . PRO A 1 230 ? 13.677 8.024 0.387 1.00 94.62 230 PRO A N 1
ATOM 1781 C CA . PRO A 1 230 ? 14.286 8.576 1.588 1.00 94.62 230 PRO A CA 1
ATOM 1782 C C . PRO A 1 230 ? 14.302 7.533 2.708 1.00 94.62 230 PRO A C 1
ATOM 1784 O O . PRO A 1 230 ? 13.337 6.793 2.902 1.00 94.62 230 PRO A O 1
ATOM 1787 N N . GLN A 1 231 ? 15.410 7.478 3.440 1.00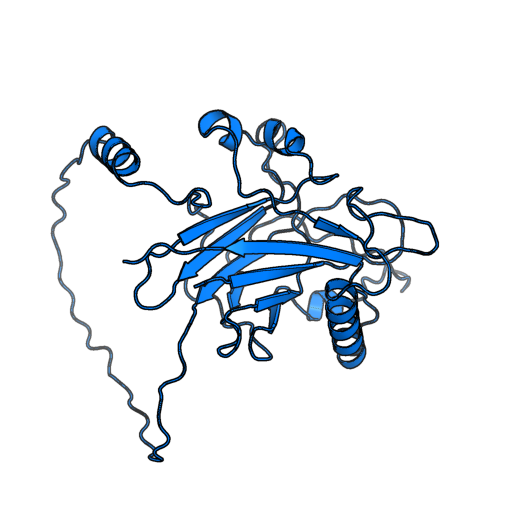 94.31 231 GLN A N 1
ATOM 1788 C CA . GLN A 1 231 ? 15.504 6.654 4.638 1.00 94.31 231 GLN A CA 1
ATOM 1789 C C . GLN A 1 231 ? 14.719 7.310 5.769 1.00 94.31 231 GLN A C 1
ATOM 1791 O O . GLN A 1 231 ? 14.745 8.533 5.911 1.00 94.31 231 GLN A O 1
ATOM 1796 N N . LEU A 1 232 ? 14.028 6.496 6.563 1.00 90.56 232 LEU A N 1
ATOM 1797 C CA . LEU A 1 232 ? 13.434 6.976 7.799 1.00 90.56 232 LEU A CA 1
ATOM 1798 C C . LEU A 1 232 ? 14.531 7.407 8.770 1.00 90.56 232 LEU A C 1
ATOM 1800 O O . LEU A 1 232 ? 15.535 6.716 8.952 1.00 90.56 232 LEU A O 1
ATOM 1804 N N . GLU A 1 233 ? 14.305 8.548 9.407 1.00 88.00 233 GLU A N 1
ATOM 1805 C CA . GLU A 1 233 ? 15.079 8.963 10.568 1.00 88.00 233 GLU A CA 1
ATOM 1806 C C . GLU A 1 233 ? 14.749 8.042 11.754 1.00 88.00 233 GLU A C 1
ATOM 1808 O O . GLU A 1 233 ? 13.648 7.479 11.849 1.00 88.00 233 GLU A O 1
ATOM 1813 N N . SER A 1 234 ? 15.715 7.856 12.655 1.00 76.69 234 SER A N 1
ATOM 1814 C CA . SER A 1 234 ? 15.509 7.082 13.880 1.00 76.69 234 SER A CA 1
ATOM 1815 C C . SER A 1 234 ? 14.373 7.685 14.715 1.00 76.69 234 SER A C 1
ATOM 1817 O O . SER A 1 234 ? 14.232 8.902 14.769 1.00 76.69 234 SER A O 1
ATOM 1819 N N . GLU A 1 235 ? 13.600 6.835 15.398 1.00 74.38 235 GLU A N 1
ATOM 1820 C CA . GLU A 1 235 ? 12.578 7.226 16.395 1.00 74.38 235 GLU A CA 1
ATOM 1821 C C . GLU A 1 235 ? 11.268 7.840 15.860 1.00 74.38 235 GLU A C 1
ATOM 1823 O O . GLU A 1 235 ? 10.481 8.402 16.623 1.00 74.38 235 GLU A O 1
ATOM 1828 N N . THR A 1 236 ? 10.956 7.681 14.572 1.00 85.12 236 THR A N 1
ATOM 1829 C CA . THR A 1 236 ? 9.646 8.096 14.034 1.00 85.12 236 THR A CA 1
ATOM 1830 C C . THR A 1 236 ? 8.511 7.138 14.435 1.00 85.12 236 THR A C 1
ATOM 1832 O O . THR A 1 236 ? 8.729 5.950 14.675 1.00 85.12 236 THR A O 1
ATOM 1835 N N . GLU A 1 237 ? 7.262 7.621 14.460 1.00 88.50 237 GLU A N 1
ATOM 1836 C CA . GLU A 1 237 ? 6.073 6.761 14.645 1.00 88.50 237 GLU A CA 1
ATOM 1837 C C . GLU A 1 237 ? 5.988 5.666 13.571 1.00 88.50 237 GLU A C 1
ATOM 1839 O O . GLU A 1 237 ? 5.614 4.532 13.858 1.00 88.50 237 GLU A O 1
ATOM 1844 N N . ILE A 1 238 ? 6.434 5.976 12.352 1.00 88.00 238 ILE A N 1
ATOM 1845 C CA . ILE A 1 238 ? 6.493 5.030 11.236 1.00 88.00 238 ILE A CA 1
ATOM 1846 C C . ILE A 1 238 ? 7.458 3.875 11.537 1.00 88.00 238 ILE A C 1
ATOM 1848 O O . ILE A 1 238 ? 7.138 2.723 11.240 1.00 88.00 238 ILE A O 1
ATOM 1852 N N . MET A 1 239 ? 8.612 4.151 12.159 1.00 89.19 239 MET A N 1
ATOM 1853 C CA . MET A 1 239 ? 9.540 3.094 12.576 1.00 89.19 239 MET A CA 1
ATOM 1854 C C . MET A 1 239 ? 8.901 2.154 13.599 1.00 89.19 239 MET A C 1
ATOM 1856 O O . MET A 1 239 ? 9.059 0.944 13.467 1.00 89.19 239 MET A O 1
ATOM 1860 N N . LYS A 1 240 ? 8.115 2.676 14.550 1.00 91.50 240 LYS A N 1
ATOM 1861 C CA . LYS A 1 240 ? 7.383 1.837 15.515 1.00 91.50 240 LYS A CA 1
ATOM 1862 C C . LYS A 1 240 ? 6.386 0.917 14.814 1.00 91.50 240 LYS A C 1
ATOM 1864 O O . LYS A 1 240 ? 6.349 -0.273 15.100 1.00 91.50 240 LYS A O 1
ATOM 1869 N N . VAL A 1 241 ? 5.633 1.436 13.841 1.00 90.56 241 VAL A N 1
ATOM 1870 C CA . VAL A 1 241 ? 4.712 0.610 13.043 1.00 90.56 241 VAL A CA 1
ATOM 1871 C C . VAL A 1 241 ? 5.473 -0.474 12.274 1.00 90.56 241 VAL A C 1
ATOM 1873 O O . VAL A 1 241 ? 5.048 -1.628 12.238 1.00 90.56 241 VAL A O 1
ATOM 1876 N N . ALA A 1 242 ? 6.627 -0.148 11.687 1.00 89.88 242 ALA A N 1
ATOM 1877 C CA . ALA A 1 242 ? 7.461 -1.141 11.015 1.00 89.88 242 ALA A CA 1
ATOM 1878 C C . ALA A 1 242 ? 8.002 -2.218 11.975 1.00 89.88 242 ALA A C 1
ATOM 1880 O O . ALA A 1 242 ? 8.039 -3.395 11.613 1.00 89.88 242 ALA A O 1
ATOM 1881 N N . GLU A 1 243 ? 8.400 -1.841 13.191 1.00 92.50 243 GLU A N 1
ATOM 1882 C CA . GLU A 1 243 ? 8.818 -2.768 14.250 1.00 92.50 243 GLU A CA 1
ATOM 1883 C C . GLU A 1 243 ? 7.675 -3.701 14.668 1.00 92.50 243 GLU A C 1
ATOM 1885 O O . GLU A 1 243 ? 7.875 -4.914 14.698 1.00 92.50 243 GLU A O 1
ATOM 1890 N N . GLU A 1 244 ? 6.459 -3.181 14.861 1.00 92.94 244 GLU A N 1
ATOM 1891 C CA . GLU A 1 244 ? 5.270 -3.998 15.143 1.00 92.94 244 GLU A CA 1
ATOM 1892 C C . GLU A 1 244 ? 5.005 -5.037 14.045 1.00 92.94 244 GLU A C 1
ATOM 1894 O O . GLU A 1 244 ? 4.709 -6.202 14.331 1.00 92.94 244 GLU A O 1
ATOM 1899 N N . TRP A 1 245 ? 5.127 -4.641 12.773 1.00 92.50 245 TRP A N 1
ATOM 1900 C CA . TRP A 1 245 ? 4.988 -5.566 11.648 1.00 92.50 245 TRP A CA 1
ATOM 1901 C C . TRP A 1 245 ? 6.097 -6.617 11.615 1.00 92.50 245 TRP A C 1
ATOM 1903 O O . TRP A 1 245 ? 5.819 -7.784 11.334 1.00 92.50 245 TRP A O 1
ATOM 1913 N N . ASN A 1 246 ? 7.338 -6.236 11.923 1.00 90.44 246 ASN A N 1
ATOM 1914 C CA . ASN A 1 246 ? 8.460 -7.169 12.016 1.00 90.44 246 ASN A CA 1
ATOM 1915 C C . ASN A 1 246 ? 8.265 -8.185 13.151 1.00 90.44 246 ASN A C 1
ATOM 1917 O O . ASN A 1 246 ? 8.519 -9.376 12.960 1.00 90.44 246 ASN A O 1
ATOM 1921 N N . ASP A 1 247 ? 7.766 -7.749 14.306 1.00 94.06 247 ASP A N 1
ATOM 1922 C CA . ASP A 1 247 ? 7.435 -8.636 15.423 1.00 94.06 247 ASP A CA 1
ATOM 1923 C C . ASP A 1 247 ? 6.290 -9.587 15.062 1.00 94.06 247 ASP A C 1
ATOM 1925 O O . ASP A 1 247 ? 6.358 -10.791 15.335 1.00 94.06 247 ASP A O 1
ATOM 1929 N N . TRP A 1 248 ? 5.259 -9.084 14.378 1.00 92.25 248 TRP A N 1
ATOM 1930 C CA . TRP A 1 248 ? 4.182 -9.923 13.859 1.00 92.25 248 TRP A CA 1
ATOM 1931 C C . TRP A 1 248 ? 4.706 -10.971 12.866 1.00 92.25 248 TRP A C 1
ATOM 1933 O O . TRP A 1 248 ? 4.384 -12.152 13.012 1.00 92.25 248 TRP A O 1
ATOM 1943 N N . LEU A 1 249 ? 5.555 -10.577 11.909 1.00 87.38 249 LEU A N 1
ATOM 1944 C CA . LEU A 1 249 ? 6.178 -11.474 10.924 1.00 87.38 249 LEU A CA 1
ATOM 1945 C C . LEU A 1 249 ? 7.015 -12.571 11.592 1.00 87.38 249 LEU A C 1
ATOM 1947 O O . LEU A 1 249 ? 6.889 -13.750 11.247 1.00 87.38 249 LEU A O 1
ATOM 1951 N N . LYS A 1 250 ? 7.804 -12.206 12.606 1.00 90.31 250 LYS A N 1
ATOM 1952 C CA . LYS A 1 250 ? 8.583 -13.152 13.410 1.00 90.31 250 LYS A CA 1
ATOM 1953 C C . LYS A 1 250 ? 7.684 -14.199 14.075 1.00 90.31 250 LYS A C 1
ATOM 1955 O O . LYS A 1 250 ? 8.007 -15.387 14.050 1.00 90.31 250 LYS A O 1
ATOM 1960 N N . ASN A 1 251 ? 6.529 -13.786 14.598 1.00 91.62 251 ASN A N 1
ATOM 1961 C CA . ASN A 1 251 ? 5.540 -14.689 15.197 1.00 91.62 251 ASN A CA 1
ATOM 1962 C C . ASN A 1 251 ? 4.850 -15.607 14.173 1.00 91.62 251 ASN A C 1
ATOM 1964 O O . ASN A 1 251 ? 4.333 -16.657 14.551 1.00 91.62 251 ASN A O 1
ATOM 1968 N N . GLN A 1 252 ? 4.880 -15.269 12.879 1.00 86.44 252 GLN A N 1
ATOM 1969 C CA . GLN A 1 252 ? 4.411 -16.151 11.802 1.00 86.44 252 GLN A CA 1
ATOM 1970 C C . GLN A 1 252 ? 5.452 -17.198 11.365 1.00 86.44 252 GLN A C 1
ATOM 1972 O O . GLN A 1 252 ? 5.197 -17.945 10.414 1.00 86.44 252 GLN A O 1
ATOM 1977 N N . ALA A 1 253 ? 6.607 -17.265 12.044 1.00 84.38 253 ALA A N 1
ATOM 1978 C CA . ALA A 1 253 ? 7.770 -18.069 11.661 1.00 84.38 253 ALA A CA 1
ATOM 1979 C C . ALA A 1 253 ? 8.295 -17.727 10.252 1.00 84.38 253 ALA A C 1
ATOM 1981 O O . ALA A 1 253 ? 8.723 -18.600 9.496 1.00 84.38 253 ALA A O 1
ATOM 1982 N N . VAL A 1 254 ? 8.236 -16.441 9.896 1.00 79.94 254 VAL A N 1
ATOM 1983 C CA . VAL A 1 254 ? 8.710 -15.902 8.621 1.00 79.94 254 VAL A CA 1
ATOM 1984 C C . VAL A 1 254 ? 9.970 -15.069 8.894 1.00 79.94 254 VAL A C 1
ATOM 1986 O O . VAL A 1 254 ? 9.964 -14.189 9.747 1.00 79.94 254 VAL A O 1
ATOM 1989 N N . GLU A 1 255 ? 11.067 -15.342 8.181 1.00 82.31 255 GLU A N 1
ATOM 1990 C CA . GLU A 1 255 ? 12.371 -14.653 8.350 1.00 82.31 255 GLU A CA 1
ATOM 1991 C C . GLU A 1 255 ? 12.441 -13.282 7.644 1.00 82.31 255 GLU A C 1
ATOM 1993 O O . GLU A 1 255 ? 13.518 -12.723 7.442 1.00 82.31 255 GLU A O 1
ATOM 1998 N N . TRP A 1 256 ? 11.297 -12.747 7.225 1.00 83.19 256 TRP A N 1
ATOM 1999 C CA . TRP A 1 256 ? 11.216 -11.552 6.394 1.00 83.19 256 TRP A CA 1
ATOM 2000 C C . TRP A 1 256 ? 11.090 -10.319 7.280 1.00 83.19 256 TRP A C 1
ATOM 2002 O O . TRP A 1 256 ? 10.566 -10.386 8.394 1.00 83.19 256 TRP A O 1
ATOM 2012 N N . LYS A 1 257 ? 11.558 -9.185 6.764 1.00 89.31 257 LYS A N 1
ATOM 2013 C CA . LYS A 1 257 ? 11.438 -7.887 7.419 1.00 89.31 257 LYS A CA 1
ATOM 2014 C C . LYS A 1 257 ? 10.850 -6.876 6.455 1.00 89.31 257 LYS A C 1
ATOM 2016 O O . LYS A 1 257 ? 11.079 -6.951 5.247 1.00 89.31 257 LYS A O 1
ATOM 2021 N N . ILE A 1 258 ? 10.129 -5.912 7.007 1.00 90.19 258 ILE A N 1
ATOM 2022 C CA . ILE A 1 258 ? 9.777 -4.698 6.284 1.00 90.19 258 ILE A CA 1
ATOM 2023 C C . ILE A 1 258 ? 11.082 -4.025 5.853 1.00 90.19 258 ILE A C 1
ATOM 2025 O O . ILE A 1 258 ? 12.025 -3.933 6.640 1.00 90.19 258 ILE A O 1
ATOM 2029 N N . SER A 1 259 ? 11.147 -3.594 4.598 1.00 89.69 259 SER A N 1
ATOM 2030 C CA . SER A 1 259 ? 12.285 -2.863 4.031 1.00 89.69 259 SER A CA 1
ATOM 2031 C C . SER A 1 259 ? 11.887 -1.451 3.614 1.00 89.69 259 SER A C 1
ATOM 2033 O O . SER A 1 259 ? 12.726 -0.549 3.582 1.00 89.69 259 SER A O 1
ATOM 2035 N N . CYS A 1 260 ? 10.604 -1.231 3.335 1.00 93.06 260 CYS A N 1
ATOM 2036 C CA . CYS A 1 260 ? 10.071 0.054 2.927 1.00 93.06 260 CYS A CA 1
ATOM 2037 C C . CYS A 1 260 ? 8.577 0.171 3.230 1.00 93.06 260 CYS A C 1
ATOM 2039 O O . CYS A 1 260 ? 7.900 -0.786 3.614 1.00 93.06 260 CYS A O 1
ATOM 2041 N N . GLY A 1 261 ? 8.046 1.365 3.023 1.00 92.19 261 GLY A N 1
ATOM 2042 C CA . GLY A 1 261 ? 6.616 1.590 3.042 1.00 92.19 261 GLY A CA 1
ATOM 2043 C C . GLY A 1 261 ? 6.246 2.921 2.422 1.00 92.19 261 GLY A C 1
ATOM 2044 O O . GLY A 1 261 ? 7.107 3.665 1.968 1.00 92.19 261 GLY A O 1
ATOM 2045 N N . ALA A 1 262 ? 4.957 3.210 2.362 1.00 92.56 262 ALA A N 1
ATOM 2046 C CA . ALA A 1 262 ? 4.428 4.462 1.850 1.00 92.56 262 ALA A CA 1
ATOM 2047 C C . ALA A 1 262 ? 3.128 4.797 2.568 1.00 92.56 262 ALA A C 1
ATOM 2049 O O . ALA A 1 262 ? 2.381 3.885 2.930 1.00 92.56 262 ALA A O 1
ATOM 2050 N N . SER A 1 263 ? 2.840 6.087 2.738 1.00 90.50 263 SER A N 1
ATOM 2051 C CA . SER A 1 263 ? 1.573 6.521 3.315 1.00 90.50 263 SER A CA 1
ATOM 2052 C C . SER A 1 263 ? 0.843 7.568 2.486 1.00 90.50 263 SER A C 1
ATOM 2054 O O . SER A 1 263 ? 1.444 8.334 1.731 1.00 90.50 263 SER A O 1
ATOM 2056 N N . GLN A 1 264 ? -0.485 7.570 2.607 1.00 90.25 264 GLN A N 1
ATOM 2057 C CA . GLN A 1 264 ? -1.357 8.537 1.949 1.00 90.25 264 GLN A CA 1
ATOM 2058 C C . GLN A 1 264 ? -2.573 8.839 2.818 1.00 90.25 264 GLN A C 1
ATOM 2060 O O . GLN A 1 264 ? -3.257 7.932 3.288 1.00 90.25 264 GLN A O 1
ATOM 2065 N N . MET A 1 265 ? -2.888 10.123 2.964 1.00 90.19 265 MET A N 1
ATOM 2066 C CA . MET A 1 265 ? -4.161 10.552 3.530 1.00 90.19 265 MET A CA 1
ATOM 2067 C C . MET A 1 265 ? -5.216 10.633 2.429 1.00 90.19 265 MET A C 1
ATOM 2069 O O . MET A 1 265 ? -4.978 11.221 1.370 1.00 90.19 265 MET A O 1
ATOM 2073 N N . ILE A 1 266 ? -6.391 10.063 2.685 1.00 88.31 266 ILE A N 1
ATOM 2074 C CA . ILE A 1 266 ? -7.520 10.084 1.756 1.00 88.31 266 ILE A CA 1
ATOM 2075 C C . ILE A 1 266 ? -8.715 10.762 2.422 1.00 88.31 266 ILE A C 1
ATOM 2077 O O . ILE A 1 266 ? -9.119 10.406 3.530 1.00 88.31 266 ILE A O 1
ATOM 2081 N N . THR A 1 267 ? -9.294 11.729 1.709 1.00 89.31 267 THR A N 1
ATOM 2082 C CA . THR A 1 267 ? -10.486 12.471 2.129 1.00 89.31 267 THR A CA 1
ATOM 2083 C C . THR A 1 267 ? -11.624 12.184 1.156 1.00 89.31 267 THR A C 1
ATOM 2085 O O . THR A 1 267 ? -11.475 12.368 -0.052 1.00 89.31 267 THR A O 1
ATOM 2088 N N . LEU A 1 268 ? -12.767 11.742 1.683 1.00 85.88 268 LEU A N 1
ATOM 2089 C CA . LEU A 1 268 ? -13.984 11.515 0.900 1.00 85.88 268 LEU A CA 1
ATOM 2090 C C . LEU A 1 268 ? -14.931 12.716 0.977 1.00 85.88 268 LEU A C 1
ATOM 2092 O O . LEU A 1 268 ? -15.120 13.306 2.046 1.00 85.88 268 LEU A O 1
ATOM 2096 N N . ASN A 1 269 ? -15.600 13.005 -0.137 1.00 86.56 269 ASN A N 1
ATOM 2097 C CA . ASN A 1 269 ? -16.665 14.004 -0.206 1.00 86.56 269 ASN A CA 1
ATOM 2098 C C . ASN A 1 269 ? -17.971 13.447 0.379 1.00 86.56 269 ASN A C 1
ATOM 2100 O O . ASN A 1 269 ? -18.262 12.256 0.242 1.00 86.56 269 ASN A O 1
ATOM 2104 N N . LYS A 1 270 ? -18.774 14.299 1.026 1.00 88.81 270 LYS A N 1
ATOM 2105 C CA . LYS A 1 270 ? -20.124 13.925 1.482 1.00 88.81 270 LYS A CA 1
ATOM 2106 C C . LYS A 1 270 ? -21.023 13.583 0.285 1.00 88.81 270 LYS A C 1
ATOM 2108 O O . LYS A 1 270 ? -20.903 14.217 -0.764 1.00 88.81 270 LYS A O 1
ATOM 2113 N N . ALA A 1 271 ? -21.853 12.549 0.451 1.00 84.88 271 ALA A N 1
ATOM 2114 C CA . ALA A 1 271 ? -22.858 12.132 -0.532 1.00 84.88 271 ALA A CA 1
ATOM 2115 C C . ALA A 1 271 ? -24.097 13.026 -0.489 1.00 84.88 271 ALA A C 1
ATOM 2117 O O . ALA A 1 271 ? -24.422 13.510 0.621 1.00 84.88 271 ALA A O 1
#

InterPro domains:
  IPR015889 Intradiol ring-cleavage dioxygenase, core [G3DSA:2.60.130.10] (120-224)
  IPR015889 Intradiol ring-cleavage dioxygenase, core [SSF49482] (84-188)
  IPR050770 Intradiol Ring-Cleavage Dioxygenase [PTHR33711] (132-212)

Foldseek 3Di:
DKEKEKEFAFDDPDDDDADFEAAEEEEDADAPDPDDDDDDDDDDDDPDDDDDDDDDDDPPPDPVVVVVVVVPDPAPLQADDDDPLDDPPFEAQDPDAQEGEAADVVVLVDQDADPVRHRDRPRDDHHDRDPPDCHNHHYYYHRNVPNYHYYYYHFGHWDDDPQAIDAGWYWYFHDDPQFDIGTGIAGEAQQLDCVSCVSHPVCVVVPDGPRHWQKEFDQDPVRDTDSNGHHDDPPDPVVVVQVVVQVVCVVVVGPIGGGMMTMDMDDTHGD

Sequence (271 aa):
MHTEFLITAWDQLSSTALTESFAEINLGVTRPPDGWFLNDTSLTIPVASVNPSFLASPVLVPLSTRILAFLSTAVPP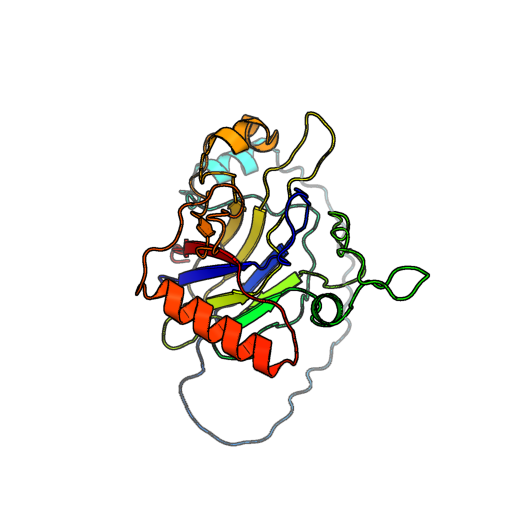LADLSRPYYMYSAPNLNFAPGKAVMGVIEVLKSKVLGPKGELVEARSLASQYSFSEYRNRGKVTTDPSTGSFEILTVPPGIYGILGAQRVAHIHGIITAPGYQSLTTQLYLCPKNESIGFQTDFLTLIRGPRENLIRGWSIPTEKGDRYWDWPQLESETEIMKVAEEWNDWLKNQAVEWKISCGASQMITLNKA

Organism: NCBI:txid456999

pLDDT: mean 70.24, std 24.14, range [20.22, 94.62]

Secondary structure (DSSP, 8-state):
-EEEEEEEEE--SS--------EEEEEE--PPPS---------PPP----------------HHHHHHHHHHS---TTB-PPPTT--TTPPB-EEETTEEEES-HHHHH---B-TTS-B-------S---SSS-TTEEEE---TTT--EEEEEPPP--BSSTTS-B-EEEEEEEE-TTB--EEEEEEE-GGG-GGGGGG-HHHHHH---S-B-EEEEPPPTT---GGGPPBPPTT-HHHHHHHHHHHHHHHTT----EEEEEEEEEEPPB-